Protein 1WOS (pdb70)

Foldseek 3Di:
DAEALCNVVQVVLVFDWDADLNYTWGLWNPDLVLQLVLQFAAKAKEWQLLKWKKKKFFQQSQVLVCAFWQFRSVPDDAQFKDWTFGAAQQQATAFIWIKHPNDSGMIMIITDNNCPVVVQVVSVVRCVPPGIDMDIPSVFKTKMKIHHQNSQVLQVVFWPDHPVPADARGWDFTAGVRFTWIWHQDAQFLATIIMTMHTSVCPNSRVVVSCVSCVVRVHYHGTPSNSQLRNQLLPHDDEPQQGGRVDHCVQEVNVVRGDLVDHYRNNVSVVVCVVDRFKHKFKKWWPDDDWFGFAFFKAAPPHTFWTWRDWDAHPPVRTTMTITIGTPPDDAQGWMWTQDPVRDTIIIGTHDPDNDRGNYD

Radius of gyration: 20.34 Å; Cα contacts (8 Å, |Δi|>4): 907; chains: 1; bounding box: 53×38×57 Å

Sequence (361 aa):
MKRTPLFEKHVELGAKMVDFAGWEMPLYYTSIFEEVMAVRKSVGMFDVSHMGEFLVKGPEAVSFIDFLITNDFSSLPDGKAIYSVMCNENGGIIDDLVVYKVSPDEALMVVNAANIEKDFNWIKSHSKNFDVEVSNISDTTALIAFQGPKAQETLQELVEDGLEEIAYYSFRKSIVAGVETLVSRTGYTGEDGFELMLEAKNAPKVWDALMNLLRKIDGRPAGLGARDVCRLEATYLLYGQDMDENTNPFEVGLSWVVKLNKDFVGKEALLKAKEKVERKLVALELSGKRIARKGYEVLKNGERVGEITSGNFSPTLGKSIALALVSKSVKIGDQLGVVFPGGKLVEALVVKKPFYRGSVR

InterPro domains:
  IPR006222 GCVT, N-terminal domain [PF01571] (6-262)
  IPR006223 Glycine cleavage system T protein [TIGR00528] (2-357)
  IPR013977 Aminomethyltransferase, C-terminal domain [PF08669] (279-356)
  IPR022903 Glycine cleavage system T protein, bacteria [MF_00259] (1-358)
  IPR027266 Aminomethyltransferase superfamily [G3DSA:3.30.1360.120] (3-234)
  IPR028896 Aminomethyltransferase-like [PTHR43757] (1-357)
  IPR029043 Glycine cleavage T-protein/YgfZ, C-terminal [SSF101790] (279-358)

CATH classification: 3.30.1360.120 (+3 more: 3.30.70.1400, 4.10.1250.10, 2.40.30.110)

B-factor: mean 19.11, std 10.83, range [2.25, 88.97]

Nearest PDB structures (foldseek):
  1wos-assembly1_A  TM=1.003E+00  e=6.995E-83  Thermotoga maritima
  3a8i-assembly1_A  TM=9.269E-01  e=3.036E-40  Escherichia coli K-12
  3gir-assembly1_A  TM=9.349E-01  e=2.511E-39  Bartonella henselae
  3a8k-assembly1_A  TM=9.233E-01  e=4.258E-39  Escherichia coli K-12
  3ttg-assembly1_A  TM=8.620E-01  e=1.310E-26  Leptospirillum rubarum

Secondary structure (DSSP, 8-state):
-B--TTHHHHHHTTPEEEEETTEEEEEESS-HHHHHHHHHHS-EEEE-TTSEEEEEESTTHHHHHHHHBSS--TTPPTTEEEEEEEE-TTS-EEEEEEEEEEETTEEEEEE-GGGHHHHHHHHHTT-TTSS-EEEE-GGGEEEEEEESTTHHHHHGGGBSS-STTS-TTBEEEEEETTEEEEEES--SSSSSEEEEEEEGGGHHHHHHHHHHHHHHHT-EE--HHHHHHHHHHTT---BTTTB-TTS-GGGGT-GGG--TTS--TTHHHHHHHHHT--EEEEEEEESSSPPP-TT-EEEETTEEEEEEEEEEEETTTTEEEEEEEEETT--TT-EEEEEETTTEEEEEEEEPSPS---S--

Organism: Thermotoga maritima (strain ATCC 43589 / DSM 3109 / JCM 10099 / NBRC 100826 / MSB8) (NCBI:txid243274)

Solvent-accessible surface area: 15275 Å² total; per-residue (Å²): 131,118,149,6,52,0,33,89,37,1,76,129,59,51,13,126,53,58,82,68,38,29,34,27,0,2,54,47,20,75,46,53,99,66,0,0,79,8,0,30,157,7,0,0,0,4,5,1,5,2,18,0,0,0,29,0,102,15,91,71,0,29,62,0,0,19,64,0,0,0,8,34,0,71,76,27,84,94,21,48,4,20,43,0,0,1,0,30,117,130,0,6,0,3,0,13,6,27,0,3,11,28,33,78,68,39,1,7,0,16,2,29,9,77,11,20,126,70,0,29,91,55,0,105,79,42,23,181,115,40,85,19,141,15,46,55,47,21,140,87,14,0,2,0,3,0,1,0,52,72,0,27,116,9,0,57,134,44,13,121,38,29,0,102,137,10,51,85,37,17,16,109,129,10,62,0,23,58,9,145,6,9,0,0,1,6,28,42,3,2,4,14,4,0,30,0,22,8,92,19,158,27,0,39,109,0,1,60,24,0,18,98,20,1,178,182,40,98,5,69,16,3,0,26,7,0,42,35,2,0,3,0,0,6,19,65,16,38,28,26,68,2,3,45,73,129,9,24,0,16,20,1,39,8,48,159,0,15,79,47,137,27,110,5,6,2,38,110,22,0,70,130,22,97,140,144,41,85,79,70,6,8,0,0,27,9,60,54,157,113,70,1,149,96,40,34,68,0,32,45,146,67,127,138,18,7,44,0,5,7,17,29,27,0,30,43,57,43,91,0,1,0,0,0,10,1,36,123,76,1,123,108,43,12,108,6,13,0,32,4,83,81,54,133,112,20,117,2,64,2,25,155,72,33,22,68,180,24,46,51,132

Structure (mmCIF, N/CA/C/O backbone):
data_1WOS
#
_entry.id   1WOS
#
_cell.length_a   52.365
_cell.length_b   53.852
_cell.length_c   149.157
_cell.angle_alpha   90.00
_cell.angle_beta   90.00
_cell.angle_gamma   90.00
#
_symmetry.space_group_name_H-M   'P 21 21 21'
#
loop_
_entity.id
_entity.type
_entity.pdbx_description
1 polymer Aminomethyltransferase
2 water water
#
loop_
_atom_site.group_PDB
_atom_site.id
_atom_site.type_symbol
_atom_site.label_atom_id
_atom_site.label_alt_id
_atom_site.label_comp_id
_atom_site.label_asym_id
_atom_site.label_entity_id
_atom_site.label_seq_id
_atom_site.pdbx_PDB_ins_code
_atom_site.Cartn_x
_atom_site.Cartn_y
_atom_site.Cartn_z
_atom_site.occupancy
_atom_site.B_iso_or_equiv
_atom_site.auth_seq_id
_atom_site.auth_comp_id
_atom_site.auth_asym_id
_atom_site.auth_atom_id
_atom_site.pdbx_PDB_model_num
ATOM 1 N N . MET A 1 1 ? 20.525 10.734 14.364 1.00 16.16 1 MET A N 1
ATOM 2 C CA . MET A 1 1 ? 19.372 11.674 14.266 1.00 15.70 1 MET A CA 1
ATOM 3 C C . MET A 1 1 ? 19.436 12.478 12.975 1.00 15.22 1 MET A C 1
ATOM 4 O O . MET A 1 1 ? 20.494 12.591 12.350 1.00 15.48 1 MET A O 1
ATOM 9 N N . LYS A 1 2 ? 18.294 13.028 12.574 1.00 15.83 2 LYS A N 1
ATOM 10 C CA . LYS A 1 2 ? 18.229 13.850 11.375 1.00 13.72 2 LYS A CA 1
ATOM 11 C C . LYS A 1 2 ? 18.884 15.180 11.720 1.00 15.28 2 LYS A C 1
ATOM 12 O O . LYS A 1 2 ? 18.859 15.615 12.873 1.00 14.90 2 LYS A O 1
ATOM 18 N N . ARG A 1 3 ? 19.472 15.820 10.718 1.00 11.43 3 ARG A N 1
ATOM 19 C CA . ARG A 1 3 ? 20.131 17.092 10.919 1.00 11.26 3 ARG A CA 1
ATOM 20 C C . ARG A 1 3 ? 19.621 18.136 9.947 1.00 11.58 3 ARG A C 1
ATOM 21 O O . ARG A 1 3 ? 19.473 17.884 8.755 1.00 10.63 3 ARG A O 1
ATOM 29 N N . THR A 1 4 ? 19.346 19.312 10.489 1.00 8.85 4 THR A N 1
ATOM 30 C CA . THR A 1 4 ? 18.878 20.451 9.724 1.00 10.89 4 THR A CA 1
ATOM 31 C C . THR A 1 4 ? 20.068 21.021 8.929 1.00 12.45 4 THR A C 1
ATOM 32 O O . THR A 1 4 ? 21.219 20.766 9.268 1.00 15.08 4 THR A O 1
ATOM 36 N N . PRO A 1 5 ? 19.803 21.777 7.848 1.00 12.90 5 PRO A N 1
ATOM 37 C CA . PRO A 1 5 ? 20.929 22.339 7.091 1.00 15.38 5 PRO A CA 1
ATOM 38 C C . PRO A 1 5 ? 21.742 23.348 7.913 1.00 16.56 5 PRO A C 1
ATOM 39 O O . PRO A 1 5 ? 22.782 23.830 7.463 1.00 16.34 5 PRO A O 1
ATOM 43 N N . LEU A 1 6 ? 21.261 23.658 9.117 1.00 14.13 6 LEU A N 1
ATOM 44 C CA . LEU A 1 6 ? 21.939 24.600 10.012 1.00 12.20 6 LEU A CA 1
ATOM 45 C C . LEU A 1 6 ? 22.613 23.908 11.198 1.00 14.92 6 LEU A C 1
ATOM 46 O O . LEU A 1 6 ? 23.143 24.571 12.090 1.00 15.46 6 LEU A O 1
ATOM 51 N N . PHE A 1 7 ? 22.588 22.578 11.208 1.00 12.69 7 PHE A N 1
ATOM 52 C CA . PHE A 1 7 ? 23.207 21.810 12.285 1.00 14.46 7 PHE A CA 1
ATOM 53 C C . PHE A 1 7 ? 24.621 22.301 12.613 1.00 15.95 7 PHE A C 1
ATOM 54 O O . PHE A 1 7 ? 24.935 22.598 13.766 1.00 13.82 7 PHE A O 1
ATOM 62 N N . GLU A 1 8 ? 25.472 22.384 11.596 1.00 16.10 8 GLU A N 1
ATOM 63 C CA . GLU A 1 8 ? 26.851 22.829 11.789 1.00 18.78 8 GLU A CA 1
ATOM 64 C C . GLU A 1 8 ? 26.918 24.192 12.482 1.00 20.64 8 GLU A C 1
ATOM 65 O O . GLU A 1 8 ? 27.781 24.430 13.332 1.00 18.25 8 GLU A O 1
ATOM 71 N N . LYS A 1 9 ? 26.003 25.081 12.114 1.00 20.65 9 LYS A N 1
ATOM 72 C CA . LYS A 1 9 ? 25.937 26.415 12.701 1.00 21.45 9 LYS A CA 1
ATOM 73 C C . LYS A 1 9 ? 25.653 26.332 14.198 1.00 19.42 9 LYS A C 1
ATOM 74 O O . LYS A 1 9 ? 26.293 27.014 15.004 1.00 17.75 9 LYS A O 1
ATOM 80 N N . HIS A 1 10 ? 24.692 25.489 14.565 1.00 16.20 10 HIS A N 1
ATOM 81 C CA . HIS A 1 10 ? 24.324 25.324 15.964 1.00 15.24 10 HIS A CA 1
ATOM 82 C C . HIS A 1 10 ? 25.484 24.788 16.792 1.00 17.57 10 HIS A C 1
ATOM 83 O O . HIS A 1 10 ? 25.766 25.298 17.873 1.00 16.71 10 HIS A O 1
ATOM 90 N N . VAL A 1 11 ? 26.155 23.760 16.286 1.00 19.61 11 VAL A N 1
ATOM 91 C CA . VAL A 1 11 ? 27.276 23.177 17.011 1.00 21.26 11 VAL A CA 1
ATOM 92 C C . VAL A 1 11 ? 28.381 24.216 17.181 1.00 24.75 11 VAL A C 1
ATOM 93 O O . VAL A 1 11 ? 28.956 24.355 18.261 1.00 22.70 11 VAL A O 1
ATOM 97 N N . GLU A 1 12 ? 28.649 24.961 16.115 1.00 26.05 12 GLU A N 1
ATOM 98 C CA . GLU A 1 12 ? 29.683 25.988 16.126 1.00 33.51 12 GLU A CA 1
ATOM 99 C C . GLU A 1 12 ? 29.394 27.048 17.188 1.00 31.52 12 GLU A C 1
ATOM 100 O O . GLU A 1 12 ? 30.309 27.536 17.851 1.00 31.17 12 GLU A O 1
ATOM 106 N N . LEU A 1 13 ? 28.119 27.399 17.343 1.00 28.51 13 LEU A N 1
ATOM 107 C CA . LEU A 1 13 ? 27.706 28.391 18.331 1.00 26.74 13 LEU A CA 1
ATOM 108 C C . LEU A 1 13 ? 27.761 27.808 19.740 1.00 25.35 13 LEU A C 1
ATOM 109 O O . LEU A 1 13 ? 27.493 28.505 20.721 1.00 27.87 13 LEU A O 1
ATOM 114 N N . GLY A 1 14 ? 28.102 26.525 19.828 1.00 21.57 14 GLY A N 1
ATOM 115 C CA . GLY A 1 14 ? 28.211 25.859 21.113 1.00 21.77 14 GLY A CA 1
ATOM 116 C C . GLY A 1 14 ? 26.908 25.514 21.810 1.00 22.78 14 GLY A C 1
ATOM 117 O O . GLY A 1 14 ? 26.861 25.421 23.037 1.00 20.64 14 GLY A O 1
ATOM 118 N N . ALA A 1 15 ? 25.848 25.307 21.039 1.00 22.53 15 ALA A N 1
ATOM 119 C CA . ALA A 1 15 ? 24.558 24.970 21.632 1.00 21.42 15 ALA A CA 1
ATOM 120 C C . ALA A 1 15 ? 24.549 23.552 22.188 1.00 21.64 15 ALA A C 1
ATOM 121 O O . ALA A 1 15 ? 25.288 22.683 21.720 1.00 20.82 15 ALA A O 1
ATOM 123 N N . LYS A 1 16 ? 23.719 23.327 23.201 1.00 20.61 16 LYS A N 1
ATOM 124 C CA . LYS A 1 16 ? 23.579 22.001 23.788 1.00 24.49 16 LYS A CA 1
ATOM 125 C C . LYS A 1 16 ? 22.509 21.343 22.933 1.00 24.65 16 LYS A C 1
ATOM 126 O O . LYS A 1 16 ? 21.387 21.839 22.848 1.00 19.64 16 LYS A O 1
ATOM 132 N N . MET A 1 17 ? 22.862 20.238 22.289 1.00 24.71 17 MET A N 1
ATOM 133 C CA . MET A 1 17 ? 21.927 19.543 21.413 1.00 25.63 17 MET A CA 1
ATOM 134 C C . MET A 1 17 ? 21.032 18.549 22.144 1.00 28.14 17 MET A C 1
ATOM 135 O O . MET A 1 17 ? 21.433 17.940 23.137 1.00 25.42 17 MET A O 1
ATOM 140 N N . VAL A 1 18 ? 19.811 18.397 21.638 1.00 26.62 18 VAL A N 1
ATOM 141 C CA . VAL A 1 18 ? 18.830 17.481 22.203 1.00 25.82 18 VAL A CA 1
ATOM 142 C C . VAL A 1 18 ? 18.080 16.814 21.053 1.00 26.52 18 VAL A C 1
ATOM 143 O O . VAL A 1 18 ? 18.069 17.327 19.932 1.00 20.91 18 VAL A O 1
ATOM 147 N N . ASP A 1 19 ? 17.469 15.666 21.327 1.00 21.95 19 ASP A N 1
ATOM 148 C CA . ASP A 1 19 ? 16.710 14.952 20.308 1.00 22.53 19 ASP A CA 1
ATOM 149 C C . ASP A 1 19 ? 15.251 15.385 20.360 1.00 21.91 19 ASP A C 1
ATOM 150 O O . ASP A 1 19 ? 14.602 15.296 21.406 1.00 19.81 19 ASP A O 1
ATOM 155 N N . PHE A 1 20 ? 14.742 15.868 19.233 1.00 17.48 20 PHE A N 1
ATOM 156 C CA . PHE A 1 20 ? 13.351 16.287 19.148 1.00 15.72 20 PHE A CA 1
ATOM 157 C C . PHE A 1 20 ? 12.731 15.714 17.880 1.00 16.12 20 PHE A C 1
ATOM 158 O O . PHE A 1 20 ? 13.115 16.090 16.773 1.00 12.94 20 PHE A O 1
ATOM 166 N N . ALA A 1 21 ? 11.773 14.805 18.045 1.00 14.98 21 ALA A N 1
ATOM 167 C CA . ALA A 1 21 ? 11.109 14.188 16.902 1.00 14.93 21 ALA A CA 1
ATOM 168 C C . ALA A 1 21 ? 12.118 13.535 15.958 1.00 14.36 21 ALA A C 1
ATOM 169 O O . ALA 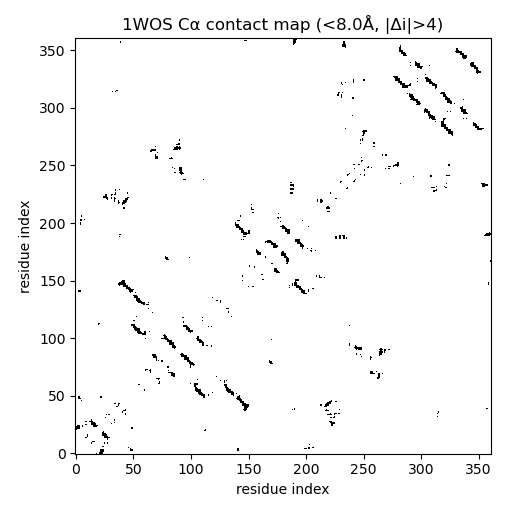A 1 21 ? 11.921 13.529 14.745 1.00 14.83 21 ALA A O 1
ATOM 171 N N . GLY A 1 22 ? 13.198 12.995 16.518 1.00 14.00 22 GLY A N 1
ATOM 172 C CA . GLY A 1 22 ? 14.209 12.343 15.701 1.00 12.54 22 GLY A CA 1
ATOM 173 C C . GLY A 1 22 ? 15.237 13.271 15.076 1.00 15.30 22 GLY A C 1
ATOM 174 O O . GLY A 1 22 ? 16.114 12.824 14.324 1.00 12.84 22 GLY A O 1
ATOM 175 N N . TRP A 1 23 ? 15.129 14.560 15.385 1.00 10.06 23 TRP A N 1
ATOM 176 C CA . TRP A 1 23 ? 16.045 15.567 14.868 1.00 8.01 23 TRP A CA 1
ATOM 177 C C . TRP A 1 23 ? 17.010 16.021 15.962 1.00 13.88 23 TRP A C 1
ATOM 178 O O . TRP A 1 23 ? 16.618 16.188 17.119 1.00 13.31 23 TRP A O 1
ATOM 189 N N . GLU A 1 24 ? 18.266 16.221 15.579 1.00 13.34 24 GLU A N 1
ATOM 190 C CA . GLU A 1 24 ? 19.304 16.690 16.492 1.00 16.79 24 GLU A CA 1
ATOM 191 C C . GLU A 1 24 ? 19.159 18.215 16.492 1.00 13.62 24 GLU A C 1
ATOM 192 O O . GLU A 1 24 ? 19.557 18.884 15.538 1.00 16.38 24 GLU A O 1
ATOM 198 N N . MET A 1 25 ? 18.580 18.754 17.565 1.00 13.89 25 MET A N 1
ATOM 199 C CA . MET A 1 25 ? 18.310 20.187 17.675 1.00 15.20 25 MET A CA 1
ATOM 200 C C . MET A 1 25 ? 18.929 20.889 18.889 1.00 15.16 25 MET A C 1
ATOM 201 O O . MET A 1 25 ? 19.250 20.258 19.903 1.00 13.06 25 MET A O 1
ATOM 206 N N . PRO A 1 26 ? 19.080 22.220 18.801 1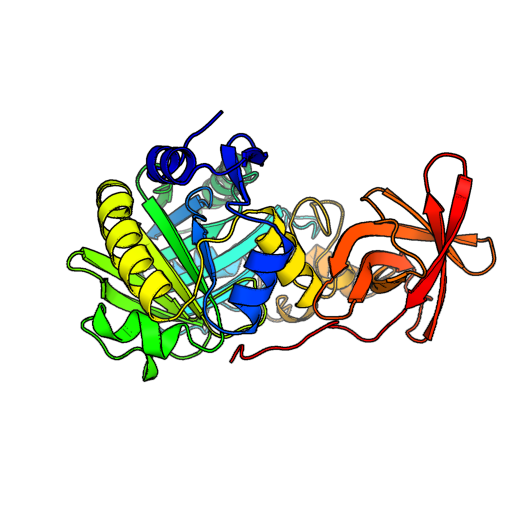.00 12.52 26 PRO A N 1
ATOM 207 C CA . PRO A 1 26 ? 19.650 23.045 19.872 1.00 14.53 26 PRO A CA 1
ATOM 208 C C . PRO A 1 26 ? 18.638 23.274 20.991 1.00 15.51 26 PRO A C 1
ATOM 209 O O . PRO A 1 26 ? 17.576 23.858 20.758 1.00 14.97 26 PRO A O 1
ATOM 213 N N . LEU A 1 27 ? 18.952 22.807 22.194 1.00 14.85 27 LEU A N 1
ATOM 214 C CA . LEU A 1 27 ? 18.064 23.019 23.329 1.00 15.01 27 LEU A CA 1
ATOM 215 C C . LEU A 1 27 ? 18.190 24.494 23.708 1.00 14.86 27 LEU A C 1
ATOM 216 O O . LEU A 1 27 ? 17.206 25.156 24.024 1.00 12.52 27 LEU A O 1
ATOM 221 N N . TYR A 1 28 ? 19.425 24.987 23.676 1.00 16.13 28 TYR A N 1
ATOM 222 C CA . TYR A 1 28 ? 19.736 26.383 23.964 1.00 13.77 28 TYR A CA 1
ATOM 223 C C . TYR A 1 28 ? 21.179 26.656 23.551 1.00 14.07 28 TYR A C 1
ATOM 224 O O . TYR A 1 28 ? 21.950 25.726 23.300 1.00 14.34 28 TYR A O 1
ATOM 233 N N . TYR A 1 29 ? 21.537 27.930 23.460 1.00 13.14 29 TYR A N 1
ATOM 234 C CA . TYR A 1 29 ? 22.891 28.305 23.079 1.00 16.26 29 TYR A CA 1
ATOM 235 C C . TYR A 1 29 ? 23.600 28.859 24.300 1.00 19.19 29 TYR A C 1
ATOM 236 O O . TYR A 1 29 ? 24.729 28.474 24.605 1.00 19.73 29 TYR A O 1
ATOM 245 N N . THR A 1 30 ? 22.920 29.771 24.986 1.00 18.70 30 THR A N 1
ATOM 246 C CA . THR A 1 30 ? 23.445 30.389 26.195 1.00 22.20 30 THR A CA 1
ATOM 247 C C . THR A 1 30 ? 22.645 29.814 27.359 1.00 20.51 30 THR A C 1
ATOM 248 O O . THR A 1 30 ? 23.170 29.046 28.162 1.00 21.37 30 THR A O 1
ATOM 252 N N . SER A 1 31 ? 21.368 30.168 27.431 1.00 19.91 31 SER A N 1
ATOM 253 C CA . SER A 1 31 ? 20.484 29.656 28.473 1.00 17.25 31 SER A CA 1
ATOM 254 C C . SER A 1 31 ? 19.045 29.842 28.020 1.00 16.47 31 SER A C 1
ATOM 255 O O . SER A 1 31 ? 18.738 30.764 27.264 1.00 16.11 31 SER A O 1
ATOM 258 N N . ILE A 1 32 ? 18.161 28.967 28.483 1.00 18.18 32 ILE A N 1
ATOM 259 C CA . ILE A 1 32 ? 16.759 29.061 28.115 1.00 15.83 32 ILE A CA 1
ATOM 260 C C . ILE A 1 32 ? 16.190 30.425 28.510 1.00 17.31 32 ILE A C 1
ATOM 261 O O . ILE A 1 32 ? 15.524 31.077 27.710 1.00 14.24 32 ILE A O 1
ATOM 266 N N . PHE A 1 33 ? 16.471 30.871 29.732 1.00 16.96 33 PHE A N 1
ATOM 267 C CA . PHE A 1 33 ? 15.953 32.157 30.189 1.00 17.40 33 PHE A CA 1
ATOM 268 C C . PHE A 1 33 ? 16.437 33.348 29.373 1.00 15.09 33 PHE A C 1
ATOM 269 O O . PHE A 1 33 ? 15.655 34.235 29.055 1.00 17.21 33 PHE A O 1
ATOM 277 N N . GLU A 1 34 ? 17.726 33.379 29.053 1.00 18.03 34 GLU A N 1
ATOM 278 C CA . GLU A 1 34 ? 18.277 34.486 28.280 1.00 19.68 34 GLU A CA 1
ATOM 279 C C . GLU A 1 34 ? 17.646 34.531 26.892 1.00 16.66 34 GLU A C 1
ATOM 280 O O . GLU A 1 34 ? 17.417 35.600 26.331 1.00 11.95 34 GLU A O 1
ATOM 286 N N . GLU A 1 35 ? 17.351 33.360 26.344 1.00 13.65 35 GLU A N 1
ATOM 287 C CA . GLU A 1 35 ? 16.755 33.298 25.022 1.00 12.85 35 GLU A CA 1
ATOM 288 C C . GLU A 1 35 ? 15.285 33.692 25.049 1.00 11.92 35 GLU A C 1
ATOM 289 O O . GLU A 1 35 ? 14.795 34.318 24.113 1.00 11.58 35 GLU A O 1
ATOM 295 N N . VAL A 1 36 ? 14.586 33.350 26.128 1.00 11.61 36 VAL A N 1
ATOM 296 C CA . VAL A 1 36 ? 13.177 33.728 26.260 1.00 12.44 36 VAL A CA 1
ATOM 297 C C . VAL A 1 36 ? 13.129 35.251 26.393 1.00 15.16 36 VAL A C 1
ATOM 298 O O . VAL A 1 36 ? 12.262 35.909 25.816 1.00 10.62 36 VAL A O 1
ATOM 302 N N . MET A 1 37 ? 14.077 35.802 27.150 1.00 18.14 37 MET A N 1
ATOM 303 C CA . MET A 1 37 ? 14.166 37.248 27.356 1.00 19.82 37 MET A CA 1
ATOM 304 C C . MET A 1 37 ? 14.354 37.951 26.014 1.00 18.75 37 MET A C 1
ATOM 305 O O . MET A 1 37 ? 13.738 38.986 25.749 1.00 14.42 37 MET A O 1
ATOM 310 N N . ALA A 1 38 ? 15.224 37.387 25.182 1.00 16.64 38 ALA A N 1
ATOM 311 C CA . ALA A 1 38 ? 15.504 37.947 23.863 1.00 18.43 38 ALA A CA 1
ATOM 312 C C . ALA A 1 38 ? 14.224 38.028 23.035 1.00 17.00 38 ALA A C 1
ATOM 313 O O . ALA A 1 38 ? 13.943 39.049 22.398 1.00 15.93 38 ALA A O 1
ATOM 315 N N . VAL A 1 39 ? 13.446 36.949 23.048 1.00 17.34 39 VAL A N 1
ATOM 316 C CA . VAL A 1 39 ? 12.185 36.905 22.309 1.00 15.41 39 VAL A CA 1
ATOM 317 C C . VAL A 1 39 ? 11.203 37.954 22.833 1.00 14.71 39 VAL A C 1
ATOM 318 O O . VAL A 1 39 ? 10.502 38.612 22.059 1.00 12.92 39 VAL A O 1
ATOM 322 N N . ARG A 1 40 ? 11.169 38.111 24.152 1.00 14.69 40 ARG A N 1
ATOM 323 C CA . ARG A 1 40 ? 10.259 39.046 24.798 1.00 11.39 40 ARG A CA 1
ATOM 324 C C . ARG A 1 40 ? 10.680 40.514 24.731 1.00 15.38 40 ARG A C 1
ATOM 325 O O . ARG A 1 40 ? 9.832 41.399 24.834 1.00 12.27 40 ARG A O 1
ATOM 333 N N . LYS A 1 41 ? 11.973 40.773 24.551 1.00 14.23 41 LYS A N 1
ATOM 334 C CA . LYS A 1 41 ? 12.466 42.151 24.519 1.00 18.89 41 LYS A CA 1
ATOM 335 C C . LYS A 1 41 ? 13.011 42.660 23.186 1.00 20.15 41 LYS A C 1
ATOM 336 O O . LYS A 1 41 ? 12.825 43.828 22.846 1.00 18.11 41 LYS A O 1
ATOM 342 N N . SER A 1 42 ? 13.694 41.799 22.439 1.00 17.14 42 SER A N 1
ATOM 343 C CA . SER A 1 42 ? 14.263 42.215 21.162 1.00 16.10 42 SER A CA 1
ATOM 344 C C . SER A 1 42 ? 13.938 41.231 20.047 1.00 14.61 42 SER A C 1
ATOM 345 O O . SER A 1 42 ? 12.909 41.364 19.376 1.00 14.38 42 SER A O 1
ATOM 348 N N . VAL A 1 43 ? 14.818 40.254 19.845 1.00 14.82 43 VAL A N 1
ATOM 349 C CA . VAL A 1 43 ? 14.611 39.245 18.813 1.00 16.00 43 VAL A CA 1
ATOM 350 C C . VAL A 1 43 ? 15.236 37.908 19.175 1.00 14.57 43 VAL A C 1
ATOM 351 O O . VAL A 1 43 ? 16.353 37.846 19.689 1.00 15.37 43 VAL A O 1
ATOM 355 N N . GLY A 1 44 ? 14.495 36.838 18.896 1.00 14.08 44 GLY A N 1
ATOM 356 C CA . GLY A 1 44 ? 14.982 35.494 19.142 1.00 12.81 44 GLY A CA 1
ATOM 357 C C . GLY A 1 44 ? 14.849 34.772 17.810 1.00 12.71 44 GLY A C 1
ATOM 358 O O . GLY A 1 44 ? 13.767 34.758 17.225 1.00 12.54 44 GLY A O 1
ATOM 359 N N . MET A 1 45 ? 15.937 34.195 17.311 1.00 10.17 45 MET A N 1
ATOM 360 C CA . MET A 1 45 ? 15.882 33.497 16.028 1.00 11.28 45 MET A CA 1
ATOM 361 C C . MET A 1 45 ? 15.919 31.987 16.219 1.00 13.05 45 MET A C 1
ATOM 362 O O . MET A 1 45 ? 16.823 31.458 16.875 1.00 12.37 45 MET A O 1
ATOM 367 N N . PHE A 1 46 ? 14.932 31.297 15.646 1.00 10.42 46 PHE A N 1
ATOM 368 C CA . PHE A 1 46 ? 14.846 29.843 15.771 1.00 10.87 46 PHE A CA 1
ATOM 369 C C . PHE A 1 46 ? 14.983 29.103 14.450 1.00 9.83 46 PHE A C 1
ATOM 370 O O . PHE A 1 46 ? 14.418 29.507 13.435 1.00 11.76 46 PHE A O 1
ATOM 378 N N . ASP A 1 47 ? 15.706 27.995 14.484 1.00 7.63 47 ASP A N 1
ATOM 379 C CA . ASP A 1 47 ? 15.835 27.146 13.314 1.00 8.92 47 ASP A CA 1
ATOM 380 C C . ASP A 1 47 ? 14.672 26.157 13.426 1.00 8.02 47 ASP A C 1
ATOM 381 O O . ASP A 1 47 ? 14.657 25.317 14.324 1.00 10.37 47 ASP A O 1
ATOM 386 N N . VAL A 1 48 ? 13.685 26.270 12.544 1.00 9.66 48 VAL A N 1
ATOM 387 C CA . VAL A 1 48 ? 12.556 25.343 12.578 1.00 10.04 48 VAL A CA 1
ATOM 388 C C . VAL A 1 48 ? 12.478 24.556 11.270 1.00 10.22 48 VAL A C 1
ATOM 389 O O . VAL A 1 48 ? 11.395 24.252 10.765 1.00 8.48 48 VAL A O 1
ATOM 393 N N . SER A 1 49 ? 13.651 24.211 10.741 1.00 9.05 49 SER A N 1
ATOM 394 C CA . SER A 1 49 ? 13.756 23.473 9.486 1.00 7.91 49 SER A CA 1
ATOM 395 C C . SER A 1 49 ? 13.361 22.010 9.589 1.00 8.69 49 SER A C 1
ATOM 396 O O . SER A 1 49 ? 13.414 21.277 8.596 1.00 8.16 49 SER A O 1
ATOM 399 N N . HIS A 1 50 ? 12.986 21.575 10.787 1.00 9.44 50 HIS A N 1
ATOM 400 C CA . HIS A 1 50 ? 12.550 20.202 10.972 1.00 13.00 50 HIS A CA 1
ATOM 401 C C . HIS A 1 50 ? 11.077 20.118 10.551 1.00 12.12 50 HIS A C 1
ATOM 402 O O . HIS A 1 50 ? 10.552 19.033 10.296 1.00 10.28 50 HIS A O 1
ATOM 409 N N . MET A 1 51 ? 10.422 21.275 10.454 1.00 10.88 51 MET A N 1
ATOM 410 C CA . MET A 1 51 ? 9.022 21.325 10.032 1.00 9.81 51 MET A CA 1
ATOM 411 C C . MET A 1 51 ? 8.920 20.832 8.592 1.00 9.40 51 MET A C 1
ATOM 412 O O . MET A 1 51 ? 9.832 21.028 7.792 1.00 9.19 51 MET A O 1
ATOM 417 N N . GLY A 1 52 ? 7.805 20.192 8.262 1.00 10.99 52 GLY A N 1
ATOM 418 C CA . GLY A 1 52 ? 7.630 19.697 6.911 1.00 10.91 52 GLY A CA 1
ATOM 419 C C . GLY A 1 52 ? 6.808 20.633 6.048 1.00 11.57 52 GLY A C 1
ATOM 420 O O . GLY A 1 52 ? 6.019 21.427 6.562 1.00 9.86 52 GLY A O 1
ATOM 421 N N . GLU A 1 53 ? 7.002 20.548 4.734 1.00 8.52 53 GLU A N 1
ATOM 422 C CA . GLU A 1 53 ? 6.256 21.374 3.789 1.00 9.47 53 GLU A CA 1
ATOM 423 C C . GLU A 1 53 ? 5.764 20.525 2.627 1.00 10.79 53 GLU A C 1
ATOM 424 O O . GLU A 1 53 ? 6.544 19.822 1.987 1.00 9.33 53 GLU A O 1
ATOM 430 N N . PHE A 1 54 ? 4.466 20.600 2.362 1.00 8.50 54 PHE A N 1
ATOM 431 C CA . PHE A 1 54 ? 3.859 19.854 1.267 1.00 8.29 54 PHE A CA 1
ATOM 432 C C . PHE A 1 54 ? 3.314 20.841 0.250 1.00 9.64 54 PHE A C 1
ATOM 433 O O . PHE A 1 54 ? 2.824 21.914 0.607 1.00 11.34 54 PHE A O 1
ATOM 441 N N . LEU A 1 55 ? 3.387 20.465 -1.020 1.00 9.38 55 LEU A N 1
ATOM 442 C CA . LEU A 1 55 ? 2.883 21.314 -2.078 1.00 11.32 55 LEU A CA 1
ATOM 443 C C . LEU A 1 55 ? 1.696 20.608 -2.718 1.00 12.13 55 LEU A C 1
ATOM 444 O O . LEU A 1 55 ? 1.754 19.409 -3.007 1.00 11.27 55 LEU A O 1
ATOM 449 N N . VAL A 1 56 ? 0.610 21.351 -2.901 1.00 13.97 56 VAL A N 1
ATOM 450 C CA . VAL A 1 56 ? -0.592 20.822 -3.527 1.00 12.36 56 VAL A CA 1
ATOM 451 C C . VAL A 1 56 ? -0.766 21.687 -4.763 1.00 14.67 56 VAL A C 1
ATOM 452 O O . VAL A 1 56 ? -1.054 22.882 -4.662 1.00 9.94 56 VAL A O 1
ATOM 456 N N . LYS A 1 57 ? -0.544 21.092 -5.931 1.00 15.14 57 LYS A N 1
ATOM 457 C CA . LYS A 1 57 ? -0.660 21.835 -7.175 1.00 14.63 57 LYS A CA 1
ATOM 458 C C . LYS A 1 57 ? -1.720 21.236 -8.080 1.00 12.50 57 LYS A C 1
ATOM 459 O O . LYS A 1 57 ? -1.814 20.017 -8.232 1.00 8.94 57 LYS A O 1
ATOM 465 N N . GLY A 1 58 ? -2.526 22.105 -8.675 1.00 15.18 58 GLY A N 1
ATOM 466 C CA . GLY A 1 58 ? -3.576 21.630 -9.551 1.00 14.33 58 GLY A CA 1
ATOM 467 C C . GLY A 1 58 ? -4.807 22.509 -9.488 1.00 13.30 58 GLY A C 1
ATOM 468 O O . GLY A 1 58 ? -4.976 23.300 -8.557 1.00 12.25 58 GLY A O 1
ATOM 469 N N . PRO A 1 59 ? -5.697 22.380 -10.477 1.00 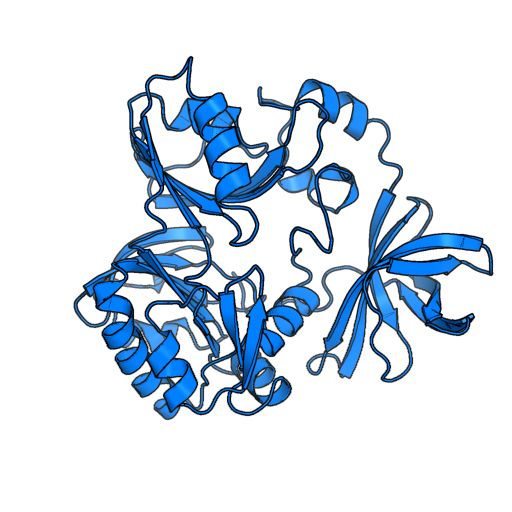11.38 59 PRO A N 1
ATOM 470 C CA . PRO A 1 59 ? -6.936 23.154 -10.575 1.00 13.68 59 PRO A CA 1
ATOM 471 C C . PRO A 1 59 ? -7.824 23.091 -9.338 1.00 14.41 59 PRO A C 1
ATOM 472 O O . PRO A 1 59 ? -8.544 24.043 -9.042 1.00 11.75 59 PRO A O 1
ATOM 476 N N . GLU A 1 60 ? -7.775 21.973 -8.616 1.00 13.56 60 GLU A N 1
ATOM 477 C CA . GLU A 1 60 ? -8.615 21.820 -7.433 1.00 12.56 60 GLU A CA 1
ATOM 478 C C . GLU A 1 60 ? -7.867 21.872 -6.110 1.00 11.57 60 GLU A C 1
ATOM 479 O O . GLU A 1 60 ? -8.301 21.284 -5.124 1.00 12.46 60 GLU A O 1
ATOM 485 N N . ALA A 1 61 ? -6.748 22.587 -6.089 1.00 9.50 61 ALA A N 1
ATOM 486 C CA . ALA A 1 61 ? -5.957 22.717 -4.871 1.00 11.61 61 ALA A CA 1
ATOM 487 C C . ALA A 1 61 ? -6.797 23.275 -3.723 1.00 13.34 61 ALA A C 1
ATOM 488 O O . ALA A 1 61 ? -6.736 22.777 -2.598 1.00 12.94 61 ALA A O 1
ATOM 490 N N . VAL A 1 62 ? -7.579 24.310 -4.011 1.00 13.35 62 VAL A N 1
ATOM 491 C CA . VAL A 1 62 ? -8.413 24.939 -2.989 1.00 13.60 62 VAL A CA 1
ATOM 492 C C . VAL A 1 62 ? -9.457 23.979 -2.417 1.00 15.83 62 VAL A C 1
ATOM 493 O O . VAL A 1 62 ? -9.590 23.860 -1.197 1.00 14.63 62 VAL A O 1
ATOM 497 N N . SER A 1 63 ? -10.191 23.293 -3.289 1.00 15.04 63 SER A N 1
ATOM 498 C CA . SER A 1 63 ? -11.208 22.348 -2.834 1.00 16.46 63 SER A CA 1
ATOM 499 C C . SER A 1 63 ? -10.596 21.195 -2.048 1.00 15.75 63 SER A C 1
ATOM 500 O O . SER A 1 63 ? -11.167 20.731 -1.060 1.00 14.73 63 SER A O 1
ATOM 503 N N . PHE A 1 64 ? -9.439 20.724 -2.494 1.00 11.33 64 PHE A N 1
ATOM 504 C CA . PHE A 1 64 ? -8.771 19.621 -1.810 1.00 11.94 64 PHE A CA 1
ATOM 505 C C . PHE A 1 64 ? -8.416 20.030 -0.383 1.00 12.00 64 PHE A C 1
ATOM 506 O O . PHE A 1 64 ? -8.740 19.323 0.578 1.00 11.66 64 PHE A O 1
ATOM 514 N N . ILE A 1 65 ? -7.747 21.169 -0.246 1.00 9.61 65 ILE A N 1
ATOM 515 C CA . ILE A 1 65 ? -7.369 21.656 1.082 1.00 11.23 65 ILE A CA 1
ATOM 516 C C . ILE A 1 65 ? -8.611 21.845 1.949 1.00 13.64 65 ILE A C 1
ATOM 517 O O . ILE A 1 65 ? -8.653 21.405 3.104 1.00 8.10 65 ILE A O 1
ATOM 522 N N . ASP A 1 66 ? -9.632 22.486 1.387 1.00 12.55 66 ASP A N 1
ATOM 523 C CA . ASP A 1 66 ? -10.861 22.731 2.134 1.00 15.99 66 ASP A CA 1
ATOM 524 C C . ASP A 1 66 ? -11.509 21.426 2.593 1.00 16.72 66 ASP A C 1
ATOM 525 O O . ASP A 1 66 ? -12.224 21.392 3.594 1.00 15.99 66 ASP A O 1
ATOM 530 N N . PHE A 1 67 ? -11.249 20.350 1.860 1.00 14.61 67 PHE A N 1
ATOM 531 C CA . PHE A 1 67 ? -11.796 19.041 2.195 1.00 16.80 67 PHE A CA 1
ATOM 532 C C . PHE A 1 67 ? -11.020 18.387 3.341 1.00 17.45 67 PHE A C 1
ATOM 533 O O . PHE A 1 67 ? -11.597 17.692 4.185 1.00 14.21 67 PHE A O 1
ATOM 541 N N . LEU A 1 68 ? -9.710 18.620 3.364 1.00 14.02 68 LEU A N 1
ATOM 542 C CA . LEU A 1 68 ? -8.830 18.048 4.380 1.00 12.76 68 LEU A CA 1
ATOM 543 C C . LEU A 1 68 ? -8.830 18.761 5.724 1.00 12.37 68 LEU A C 1
ATOM 544 O O . LEU A 1 68 ? -8.779 18.113 6.776 1.00 10.49 68 LEU A O 1
ATOM 549 N N . ILE A 1 69 ? -8.868 20.089 5.700 1.00 7.71 69 ILE A N 1
ATOM 550 C CA . ILE A 1 69 ? -8.820 20.845 6.950 1.00 11.70 69 ILE A CA 1
ATOM 551 C C . ILE A 1 69 ? -10.169 21.331 7.464 1.00 10.51 69 ILE A C 1
ATOM 552 O O . ILE A 1 69 ? -11.128 21.470 6.704 1.00 11.89 69 ILE A O 1
ATOM 557 N N . THR A 1 70 ? -10.234 21.587 8.767 1.00 11.44 70 THR A N 1
ATOM 558 C CA . THR A 1 70 ? -11.472 22.033 9.395 1.00 9.03 70 THR A CA 1
ATOM 559 C C . THR A 1 70 ? -11.785 23.515 9.192 1.00 10.68 70 THR A C 1
ATOM 560 O O . THR A 1 70 ? -12.951 23.911 9.244 1.00 12.89 70 THR A O 1
ATOM 564 N N . ASN A 1 71 ? -10.756 24.330 8.970 1.00 10.16 71 ASN A N 1
ATOM 565 C CA . ASN A 1 71 ? -10.952 25.767 8.793 1.00 12.85 71 ASN A CA 1
ATOM 566 C C . ASN A 1 71 ? -11.373 26.095 7.361 1.00 13.75 71 ASN A C 1
ATOM 567 O O . ASN A 1 71 ? -11.188 25.292 6.450 1.00 11.03 71 ASN A O 1
ATOM 572 N N . ASP A 1 72 ? -11.942 27.279 7.170 1.00 14.35 72 ASP A N 1
ATOM 573 C CA . ASP A 1 72 ? -12.426 27.692 5.856 1.00 17.52 72 ASP A CA 1
ATOM 574 C C . ASP A 1 72 ? -11.336 28.220 4.924 1.00 16.91 72 ASP A C 1
ATOM 575 O O . ASP A 1 72 ? -10.928 29.378 5.012 1.00 16.29 72 ASP A O 1
ATOM 580 N N . PHE A 1 73 ? -10.883 27.361 4.016 1.00 17.31 73 PHE A N 1
ATOM 581 C CA . PHE A 1 73 ? -9.827 27.718 3.069 1.00 19.59 73 PHE A CA 1
ATOM 582 C C . PHE A 1 73 ? -10.402 28.225 1.753 1.00 24.21 73 PHE A C 1
ATOM 583 O O . PHE A 1 73 ? -9.733 28.941 1.014 1.00 24.05 73 PHE A O 1
ATOM 591 N N . SER A 1 74 ? -11.643 27.849 1.462 1.00 28.27 74 SER A N 1
ATOM 592 C CA . SER A 1 74 ? -12.278 28.251 0.215 1.00 33.58 74 SER A CA 1
ATOM 593 C C . SER A 1 74 ? -12.441 29.761 0.089 1.00 36.85 74 SER A C 1
ATOM 594 O O . SER A 1 74 ? -12.656 30.274 -1.008 1.00 41.34 74 SER A O 1
ATOM 597 N N . SER A 1 75 ? -12.327 30.472 1.205 1.00 39.04 75 SER A N 1
ATOM 598 C CA . SER A 1 75 ? -12.492 31.920 1.192 1.00 39.36 75 SER A CA 1
ATOM 599 C C . SER A 1 75 ? -11.183 32.703 1.159 1.00 38.85 75 SER A C 1
ATOM 600 O O . SER A 1 75 ? -11.160 33.855 0.722 1.00 36.80 75 SER A O 1
ATOM 603 N N . LEU A 1 76 ? -10.097 32.085 1.614 1.00 31.37 76 LEU A N 1
ATOM 604 C CA . LEU A 1 76 ? -8.802 32.757 1.634 1.00 28.37 76 LEU A CA 1
ATOM 605 C C . LEU A 1 76 ? -8.362 33.309 0.285 1.00 26.45 76 LEU A C 1
ATOM 606 O O . LEU A 1 76 ? -8.506 32.656 -0.744 1.00 25.68 76 LEU A O 1
ATOM 611 N N . PRO A 1 77 ? -7.824 34.536 0.279 1.00 24.01 77 PRO A N 1
ATOM 612 C CA . PRO A 1 77 ? -7.356 35.153 -0.963 1.00 21.29 77 PRO A CA 1
ATOM 613 C C . PRO A 1 77 ? -5.869 34.833 -1.136 1.00 18.63 77 PRO A C 1
ATOM 614 O O . PRO A 1 77 ? -5.215 34.386 -0.195 1.00 13.68 77 PRO A O 1
ATOM 618 N N . ASP A 1 78 ? -5.344 35.054 -2.336 1.00 16.15 78 ASP A N 1
ATOM 619 C CA . ASP A 1 78 ? -3.932 34.805 -2.610 1.00 16.61 78 ASP A CA 1
ATOM 620 C C . ASP A 1 78 ? -3.074 35.533 -1.575 1.00 17.53 78 ASP A C 1
ATOM 621 O O . ASP A 1 78 ? -3.421 36.630 -1.135 1.00 18.16 78 ASP A O 1
ATOM 626 N N . GLY A 1 79 ? -1.956 34.924 -1.192 1.00 15.83 79 GLY A N 1
ATOM 627 C CA . GLY A 1 79 ? -1.059 35.556 -0.239 1.00 17.38 79 GLY A CA 1
ATOM 628 C C . GLY A 1 79 ? -1.488 35.507 1.215 1.00 17.19 79 GLY A C 1
ATOM 629 O O . GLY A 1 79 ? -0.949 36.236 2.048 1.00 16.79 79 GLY A O 1
ATOM 630 N N . LYS A 1 80 ? -2.448 34.646 1.526 1.00 14.78 80 LYS A N 1
ATOM 631 C CA . LYS A 1 80 ? -2.931 34.515 2.893 1.00 16.64 80 LYS A CA 1
ATOM 632 C C . LYS A 1 80 ? -2.724 33.084 3.378 1.00 14.83 80 LYS A C 1
ATOM 633 O O . LYS A 1 80 ? -2.794 32.135 2.595 1.00 14.15 80 LYS A O 1
ATOM 639 N N . ALA A 1 81 ? -2.448 32.939 4.668 1.00 12.15 81 ALA A N 1
ATOM 640 C CA . ALA A 1 81 ? -2.245 31.620 5.257 1.00 13.81 81 ALA A CA 1
ATOM 641 C C . ALA A 1 81 ? -3.315 31.417 6.317 1.00 13.99 81 ALA A C 1
ATOM 642 O O . ALA A 1 81 ? -3.959 32.374 6.746 1.00 12.75 81 ALA A O 1
ATOM 644 N N . ILE A 1 82 ? -3.505 30.176 6.746 1.00 11.65 82 ILE A N 1
ATOM 645 C CA . ILE A 1 82 ? -4.516 29.897 7.751 1.00 12.87 82 ILE A CA 1
ATOM 646 C C . ILE A 1 82 ? -4.065 28.776 8.681 1.00 12.16 82 ILE A C 1
ATOM 647 O O . ILE A 1 82 ? -3.420 27.823 8.251 1.00 11.63 82 ILE A O 1
ATOM 652 N N . TYR A 1 83 ? -4.380 28.918 9.963 1.00 12.08 83 TYR A N 1
ATOM 653 C CA . TYR A 1 83 ? -4.040 27.905 10.953 1.00 8.92 83 TYR A CA 1
ATOM 654 C C . TYR A 1 83 ? -5.239 26.977 11.050 1.00 11.85 83 TYR A C 1
ATOM 655 O O . TYR A 1 83 ? -6.381 27.423 10.978 1.00 10.58 83 TYR A O 1
ATOM 664 N N . SER A 1 84 ? -4.994 25.687 11.223 1.00 9.75 84 SER A N 1
ATOM 665 C CA . SER A 1 84 ? -6.101 24.752 11.287 1.00 12.0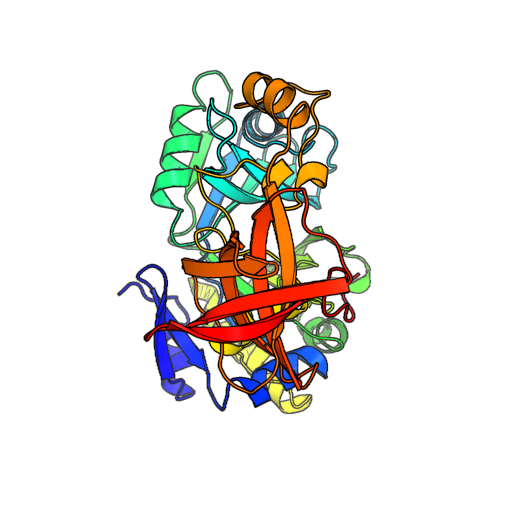2 84 SER A CA 1
ATOM 666 C C . SER A 1 84 ? -5.651 23.414 11.830 1.00 9.22 84 SER A C 1
ATOM 667 O O . SER A 1 84 ? -4.487 23.216 12.173 1.00 12.67 84 SER A O 1
ATOM 670 N N . VAL A 1 85 ? -6.601 22.502 11.922 1.00 11.58 85 VAL A N 1
ATOM 671 C CA . VAL A 1 85 ? -6.315 21.150 12.340 1.00 11.67 85 VAL A CA 1
ATOM 672 C C . VAL A 1 85 ? -6.808 20.315 11.169 1.00 14.33 85 VAL A C 1
ATOM 673 O O . VAL A 1 85 ? -7.587 20.792 10.343 1.00 14.10 85 VAL A O 1
ATOM 677 N N . MET A 1 86 ? -6.317 19.087 11.082 1.00 11.61 86 MET A N 1
ATOM 678 C CA . MET A 1 86 ? -6.710 18.146 10.049 1.00 12.31 86 MET A CA 1
ATOM 679 C C . MET A 1 86 ? -7.196 16.977 10.899 1.00 10.92 86 MET A C 1
ATOM 680 O O . MET A 1 86 ? -6.444 16.468 11.733 1.00 12.43 86 MET A O 1
ATOM 685 N N . CYS A 1 87 ? -8.446 16.561 10.708 1.00 8.24 87 CYS A N 1
ATOM 686 C CA . CYS A 1 87 ? -9.005 15.471 11.511 1.00 9.79 87 CYS A CA 1
ATOM 687 C C . CYS A 1 87 ? -9.246 14.172 10.754 1.00 11.29 87 CYS A C 1
ATOM 688 O O . CYS A 1 87 ? -9.319 14.163 9.527 1.00 9.91 87 CYS A O 1
ATOM 691 N N . ASN A 1 88 ? -9.367 13.072 11.497 1.00 8.90 88 ASN A N 1
ATOM 692 C CA . ASN A 1 88 ? -9.669 11.788 10.878 1.00 11.85 88 ASN A CA 1
ATOM 693 C C . ASN A 1 88 ? -11.193 11.674 10.840 1.00 13.83 88 ASN A C 1
ATOM 694 O O . ASN A 1 88 ? -11.896 12.596 11.258 1.00 11.69 88 ASN A O 1
ATOM 699 N N . GLU A 1 89 ? -11.702 10.550 10.350 1.00 14.07 89 GLU A N 1
ATOM 700 C CA . GLU A 1 89 ? -13.143 10.358 10.233 1.00 15.98 89 GLU A CA 1
ATOM 701 C C . GLU A 1 89 ? -13.893 10.475 11.563 1.00 15.84 89 GLU A C 1
ATOM 702 O O . GLU A 1 89 ? -15.067 10.842 11.584 1.00 15.69 89 GLU A O 1
ATOM 708 N N . ASN A 1 90 ? -13.213 10.176 12.666 1.00 14.27 90 ASN A N 1
ATOM 709 C CA . ASN A 1 90 ? -13.833 10.243 13.989 1.00 13.67 90 ASN A CA 1
ATOM 710 C C . ASN A 1 90 ? -13.682 11.587 14.697 1.00 14.51 90 ASN A C 1
ATOM 711 O O . ASN A 1 90 ? -14.026 11.713 15.874 1.00 11.27 90 ASN A O 1
ATOM 716 N N . GLY A 1 91 ? -13.175 12.589 13.985 1.00 11.06 91 GLY A N 1
ATOM 717 C CA . GLY A 1 91 ? -13.009 13.904 14.582 1.00 11.95 91 GLY A CA 1
ATOM 718 C C . GLY A 1 91 ? -11.720 14.080 15.367 1.00 10.49 91 GLY A C 1
ATOM 719 O O . GLY A 1 91 ? -11.489 15.135 15.961 1.00 10.16 91 GLY A O 1
ATOM 720 N N . GLY A 1 92 ? -10.888 13.043 15.381 1.00 10.35 92 GLY A N 1
ATOM 721 C CA . GLY A 1 92 ? -9.620 13.102 16.088 1.00 11.86 92 GLY A CA 1
ATOM 722 C C . GLY A 1 92 ? -8.628 13.957 15.324 1.00 10.83 92 GLY A C 1
ATOM 723 O O . GLY A 1 92 ? -8.647 13.992 14.091 1.00 10.23 92 GLY A O 1
ATOM 724 N N . ILE A 1 93 ? -7.761 14.656 16.046 1.00 10.87 93 ILE A N 1
ATOM 725 C CA . ILE A 1 93 ? -6.781 15.525 15.407 1.00 11.89 93 ILE A CA 1
ATOM 726 C C . ILE A 1 93 ? -5.535 14.783 14.947 1.00 11.83 93 ILE A C 1
ATOM 727 O O . ILE A 1 93 ? -4.773 14.243 15.753 1.00 13.79 93 ILE A O 1
ATOM 732 N N . ILE A 1 94 ? -5.340 14.765 13.635 1.00 10.14 94 ILE A N 1
ATOM 733 C CA . ILE A 1 94 ? -4.190 14.110 13.031 1.00 10.51 94 ILE A CA 1
ATOM 734 C C . ILE A 1 94 ? -2.984 15.027 13.179 1.00 11.70 94 ILE A C 1
ATOM 735 O O . ILE A 1 94 ? -1.862 14.568 13.395 1.00 10.16 94 ILE A O 1
ATOM 740 N N . ASP A 1 95 ? -3.222 16.331 13.082 1.00 9.24 95 ASP A N 1
ATOM 741 C CA . ASP A 1 95 ? -2.150 17.304 13.238 1.00 11.80 95 ASP A CA 1
ATOM 742 C C . ASP A 1 95 ? -2.732 18.701 13.115 1.00 12.21 95 ASP A C 1
ATOM 743 O O . ASP A 1 95 ? -3.849 18.870 12.615 1.00 10.52 95 ASP A O 1
ATOM 748 N N . ASP A 1 96 ? -2.014 19.698 13.627 1.00 9.89 96 ASP A N 1
ATOM 749 C CA . ASP A 1 96 ? -2.464 21.060 13.429 1.00 9.81 96 ASP A CA 1
ATOM 750 C C . ASP A 1 96 ? -1.458 21.533 12.389 1.00 11.79 96 ASP A C 1
ATOM 751 O O . ASP A 1 96 ? -0.375 20.954 12.270 1.00 12.83 96 ASP A O 1
ATOM 756 N N . LEU A 1 97 ? -1.825 22.532 11.600 1.00 8.15 97 LEU A N 1
ATOM 757 C CA . LEU A 1 97 ? -0.937 23.005 10.551 1.00 8.97 97 LEU A CA 1
ATOM 758 C C . LEU A 1 97 ? -1.288 24.393 10.056 1.00 9.47 97 LEU A C 1
ATOM 759 O O . LEU A 1 97 ? -2.270 24.999 10.485 1.00 8.58 97 LEU A O 1
ATOM 764 N N . VAL A 1 98 ? -0.456 24.886 9.149 1.00 8.65 98 VAL A N 1
ATOM 765 C CA . VAL A 1 98 ? -0.642 26.196 8.543 1.00 10.04 98 VAL A CA 1
ATOM 766 C C . VAL A 1 98 ? -0.611 25.990 7.040 1.00 10.70 98 VAL A C 1
ATOM 767 O O . VAL A 1 98 ? 0.349 25.427 6.511 1.00 11.83 98 VAL A O 1
ATOM 771 N N . VAL A 1 99 ? -1.659 26.438 6.354 1.00 8.60 99 VAL A N 1
ATOM 772 C CA . VAL A 1 99 ? -1.722 26.288 4.903 1.00 9.90 99 VAL A CA 1
ATOM 773 C C . VAL A 1 99 ? -1.653 27.656 4.228 1.00 10.90 99 VAL A C 1
ATOM 774 O O . VAL A 1 99 ? -2.361 28.586 4.617 1.00 10.31 99 VAL A O 1
ATOM 778 N N . TYR A 1 100 ? -0.795 27.767 3.216 1.00 12.59 100 TYR A N 1
ATOM 779 C CA . TYR A 1 100 ? -0.622 29.016 2.475 1.00 12.14 100 TYR A CA 1
ATOM 780 C C . TYR A 1 100 ? -1.369 28.951 1.149 1.00 11.71 100 TYR A C 1
ATOM 781 O O . TYR A 1 100 ? -1.184 28.005 0.383 1.00 12.18 100 TYR A O 1
ATOM 790 N N . LYS A 1 101 ? -2.200 29.946 0.865 1.00 9.52 101 LYS A N 1
ATOM 791 C CA . LYS A 1 101 ? -2.891 29.967 -0.414 1.00 12.45 101 LYS A CA 1
ATOM 792 C C . LYS A 1 101 ? -2.055 30.834 -1.351 1.00 11.39 101 LYS A C 1
ATOM 793 O O . LYS A 1 101 ? -2.156 32.060 -1.342 1.00 12.80 101 LYS A O 1
ATOM 799 N N . VAL A 1 102 ? -1.208 30.184 -2.138 1.00 11.14 102 VAL A N 1
ATOM 800 C CA . VAL A 1 102 ? -0.351 30.881 -3.083 1.00 12.76 102 VAL A CA 1
ATOM 801 C C . VAL A 1 102 ? -1.195 31.376 -4.252 1.00 15.05 102 VAL A C 1
ATOM 802 O O . VAL A 1 102 ? -1.089 32.534 -4.664 1.00 16.64 102 VAL A O 1
ATOM 806 N N . SER A 1 103 ? -2.034 30.488 -4.778 1.00 11.94 103 SER A N 1
ATOM 807 C CA . SER A 1 103 ? -2.909 30.814 -5.901 1.00 14.87 103 SER A CA 1
ATOM 808 C C . SER A 1 103 ? -3.989 29.743 -5.976 1.00 16.80 103 SER A C 1
ATOM 809 O O . SER A 1 103 ? -3.945 28.754 -5.246 1.00 16.47 103 SER A O 1
ATOM 812 N N . PRO A 1 104 ? -4.974 29.914 -6.868 1.00 17.77 104 PRO A N 1
ATOM 813 C CA . PRO A 1 104 ? -6.010 28.882 -6.941 1.00 15.98 104 PRO A CA 1
ATOM 814 C C . PRO A 1 104 ? -5.449 27.515 -7.336 1.00 18.65 104 PRO A C 1
ATOM 815 O O . PRO A 1 104 ? -6.068 26.484 -7.079 1.00 17.38 104 PRO A O 1
ATOM 819 N N . ASP A 1 105 ? -4.270 27.511 -7.950 1.00 15.83 105 ASP A N 1
ATOM 820 C CA . ASP A 1 105 ? -3.646 26.262 -8.371 1.00 18.25 105 ASP A CA 1
ATOM 821 C C . ASP A 1 105 ? -2.480 25.828 -7.492 1.00 16.07 105 ASP A C 1
ATOM 822 O O . ASP A 1 105 ? -1.773 24.884 -7.833 1.00 14.51 105 ASP A O 1
ATOM 827 N N . GLU A 1 106 ? -2.265 26.503 -6.367 1.00 14.63 106 GLU A N 1
ATOM 828 C CA . GLU A 1 106 ? -1.151 26.122 -5.506 1.00 12.79 106 GLU A CA 1
ATOM 829 C C . GLU A 1 106 ? -1.336 26.468 -4.039 1.00 12.40 106 GLU A C 1
ATOM 830 O O . GLU A 1 106 ? -1.587 27.615 -3.687 1.00 10.82 106 GLU A O 1
ATOM 836 N N . ALA A 1 107 ? -1.194 25.455 -3.194 1.00 11.06 107 ALA A N 1
ATOM 837 C CA . ALA A 1 107 ? -1.317 25.613 -1.752 1.00 10.18 107 ALA A CA 1
ATOM 838 C C . ALA A 1 107 ? -0.103 24.933 -1.133 1.00 9.98 107 ALA A C 1
ATOM 839 O O . ALA A 1 107 ? 0.369 23.915 -1.641 1.00 9.87 107 ALA A O 1
ATOM 841 N N . LEU A 1 108 ? 0.411 25.507 -0.051 1.00 9.09 108 LEU A N 1
ATOM 842 C CA . LEU A 1 108 ? 1.568 24.944 0.632 1.00 11.06 108 LEU A CA 1
ATOM 843 C C . LEU A 1 108 ? 1.160 24.646 2.068 1.00 9.67 108 LEU A C 1
ATOM 844 O O . LEU A 1 108 ? 0.588 25.495 2.744 1.00 11.25 108 LEU A O 1
ATOM 849 N N . MET A 1 109 ? 1.465 23.438 2.524 1.00 7.59 109 MET A N 1
ATOM 850 C CA . MET A 1 109 ? 1.098 23.008 3.869 1.00 9.27 109 MET A CA 1
ATOM 851 C C . MET A 1 109 ? 2.336 22.836 4.737 1.00 12.51 109 MET A C 1
ATOM 852 O O . MET A 1 109 ? 3.252 22.104 4.368 1.00 11.25 109 MET A O 1
ATOM 857 N N . VAL A 1 110 ? 2.371 23.516 5.881 1.00 6.36 110 VAL A N 1
ATOM 858 C CA . VAL A 1 110 ? 3.505 23.385 6.791 1.00 9.53 110 VAL A CA 1
ATOM 859 C C . VAL A 1 110 ? 2.999 22.551 7.967 1.00 9.10 110 VAL A C 1
ATOM 860 O O . VAL A 1 110 ? 2.055 22.944 8.658 1.00 7.87 110 VAL A O 1
ATOM 864 N N . VAL A 1 111 ? 3.615 21.391 8.175 1.00 8.56 111 VAL A N 1
ATOM 865 C CA . VAL A 1 111 ? 3.191 20.480 9.235 1.00 9.66 111 VAL A CA 1
ATOM 866 C C . VAL A 1 111 ? 4.301 20.212 10.240 1.00 10.36 111 VAL A C 1
ATOM 867 O O . VAL A 1 111 ? 5.452 20.587 10.019 1.00 7.73 111 VAL A O 1
ATOM 871 N N . ASN A 1 112 ? 3.948 19.558 11.345 1.00 10.26 112 ASN A N 1
ATOM 872 C CA . ASN A 1 112 ? 4.915 19.250 12.388 1.00 12.31 112 ASN A CA 1
ATOM 873 C C . ASN A 1 112 ? 5.884 18.131 12.045 1.00 11.08 112 ASN A C 1
ATOM 874 O O . ASN A 1 112 ? 5.507 17.124 11.441 1.00 10.95 112 ASN A O 1
ATOM 879 N N . ALA A 1 113 ? 7.133 18.319 12.466 1.00 10.47 113 ALA A N 1
ATOM 880 C CA . ALA A 1 113 ? 8.213 17.366 12.225 1.00 12.08 113 ALA A CA 1
ATOM 881 C C . ALA A 1 113 ? 7.866 15.904 12.504 1.00 12.74 113 ALA A C 1
ATOM 882 O O . ALA A 1 113 ? 8.060 15.040 11.650 1.00 12.29 113 ALA A O 1
ATOM 884 N N . ALA A 1 114 ? 7.361 15.626 13.701 1.00 12.64 114 ALA A N 1
ATOM 885 C CA . ALA A 1 114 ? 7.020 14.260 14.079 1.00 13.41 114 ALA A CA 1
ATOM 886 C C . ALA A 1 114 ? 5.902 13.654 13.235 1.00 13.98 114 ALA A C 1
ATOM 887 O O . ALA A 1 114 ? 5.736 12.434 13.206 1.00 11.95 114 ALA A O 1
ATOM 889 N N . ASN A 1 115 ? 5.155 14.495 12.527 1.00 12.23 115 ASN A N 1
ATOM 890 C CA . ASN A 1 115 ? 4.039 14.002 11.731 1.00 12.43 115 ASN A CA 1
ATOM 891 C C . ASN A 1 115 ? 4.158 14.070 10.216 1.00 11.69 115 ASN A C 1
ATOM 892 O O . ASN A 1 115 ? 3.175 13.832 9.510 1.00 9.79 115 ASN A O 1
ATOM 897 N N . ILE A 1 116 ? 5.347 14.371 9.705 1.00 11.11 116 ILE A N 1
ATOM 898 C CA . ILE A 1 116 ? 5.510 14.476 8.261 1.00 9.88 116 ILE A CA 1
ATOM 899 C C . ILE A 1 116 ? 5.053 13.228 7.501 1.00 13.01 116 ILE A C 1
ATOM 900 O O . ILE A 1 116 ? 4.272 13.329 6.558 1.00 10.34 116 ILE A O 1
ATOM 905 N N . GLU A 1 117 ? 5.534 12.057 7.912 1.00 14.83 117 GLU A N 1
ATOM 906 C CA . GLU A 1 117 ? 5.163 10.811 7.245 1.00 18.09 117 GLU A CA 1
ATOM 907 C C . GLU A 1 117 ? 3.675 10.516 7.368 1.00 14.66 117 GLU A C 1
ATOM 908 O O . GLU A 1 117 ? 3.003 10.262 6.370 1.00 12.83 117 GLU A O 1
ATOM 914 N N . LYS A 1 118 ? 3.170 10.543 8.598 1.00 13.69 118 LYS A N 1
ATOM 915 C CA . LYS A 1 118 ? 1.757 10.293 8.855 1.00 12.80 118 LYS A CA 1
ATOM 916 C C . LYS A 1 118 ? 0.887 11.268 8.062 1.00 12.70 118 LYS A C 1
ATOM 917 O O . LYS A 1 118 ? -0.069 10.865 7.393 1.00 12.21 118 LYS A O 1
ATOM 923 N N . ASP A 1 119 ? 1.216 12.554 8.143 1.00 11.08 119 ASP A N 1
ATOM 924 C CA . ASP A 1 119 ? 0.449 13.570 7.423 1.00 10.16 119 ASP A CA 1
ATOM 925 C C . ASP A 1 119 ? 0.483 13.375 5.912 1.00 12.38 119 ASP A C 1
ATOM 926 O O . ASP A 1 119 ? -0.558 13.373 5.254 1.00 12.71 119 ASP A O 1
ATOM 931 N N . PHE A 1 120 ? 1.682 13.227 5.356 1.00 10.25 120 PHE A N 1
ATOM 932 C CA . PHE A 1 120 ? 1.812 13.062 3.914 1.00 12.43 120 PHE A CA 1
ATOM 933 C C . PHE A 1 120 ? 1.032 11.854 3.399 1.00 12.06 120 PHE A C 1
ATOM 934 O O . PHE A 1 120 ? 0.366 11.933 2.364 1.00 12.98 120 PHE A O 1
ATOM 942 N N . ASN A 1 121 ? 1.115 10.737 4.114 1.00 11.86 121 ASN A N 1
ATOM 943 C CA . ASN A 1 121 ? 0.393 9.533 3.711 1.00 14.39 121 ASN A CA 1
ATOM 944 C C . ASN A 1 121 ? -1.115 9.771 3.772 1.00 14.90 121 ASN A C 1
ATOM 945 O O . ASN A 1 121 ? -1.871 9.292 2.922 1.00 14.10 121 ASN A O 1
ATOM 950 N N . TRP A 1 122 ? -1.547 10.514 4.784 1.00 10.95 122 TRP A N 1
ATOM 951 C CA . TRP A 1 122 ? -2.962 10.819 4.951 1.00 14.38 122 TRP A CA 1
ATOM 952 C C . TRP A 1 122 ? -3.442 11.713 3.816 1.00 11.92 122 TRP A C 1
ATOM 953 O O . TRP A 1 122 ? -4.476 11.458 3.202 1.00 11.10 122 TRP A O 1
ATOM 964 N N . ILE A 1 123 ? -2.682 12.761 3.530 1.00 11.87 123 ILE A N 1
ATOM 965 C CA . ILE A 1 123 ? -3.059 13.680 2.472 1.00 14.50 123 ILE A CA 1
ATOM 966 C C . ILE A 1 123 ? -3.081 13.001 1.104 1.00 18.11 123 ILE A C 1
ATOM 967 O O . ILE A 1 123 ? -4.011 13.205 0.322 1.00 17.12 123 ILE A O 1
ATOM 972 N N . LYS A 1 124 ? -2.076 12.181 0.816 1.00 17.43 124 LYS A N 1
ATOM 973 C CA . LYS A 1 124 ? -2.034 11.489 -0.471 1.00 21.87 124 LYS A CA 1
ATOM 974 C C . LYS A 1 124 ? -3.108 10.419 -0.597 1.00 20.24 124 LYS A C 1
ATOM 975 O O . LYS A 1 124 ? -3.587 10.141 -1.693 1.00 21.04 124 LYS A O 1
ATOM 981 N N . SER A 1 125 ? -3.485 9.812 0.520 1.00 20.08 125 SER A N 1
ATOM 982 C CA . SER A 1 125 ? -4.512 8.781 0.491 1.00 19.70 125 SER A CA 1
ATOM 983 C C . SER A 1 125 ? -5.901 9.410 0.365 1.00 19.96 125 SER A C 1
ATOM 984 O O . SER A 1 125 ? -6.912 8.712 0.439 1.00 19.09 125 SER A O 1
ATOM 987 N N . HIS A 1 126 ? -5.944 10.728 0.171 1.00 15.51 126 HIS A N 1
ATOM 988 C CA . HIS A 1 126 ? -7.208 11.447 0.031 1.00 15.53 126 HIS A CA 1
ATOM 989 C C . HIS A 1 126 ? -7.264 12.341 -1.204 1.00 14.46 126 HIS A C 1
ATOM 990 O O . HIS A 1 126 ? -8.243 13.050 -1.411 1.00 16.09 126 HIS A O 1
ATOM 997 N N . SER A 1 127 ? -6.224 12.304 -2.031 1.00 14.59 127 SER A N 1
ATOM 998 C CA . SER A 1 127 ? -6.184 13.144 -3.231 1.00 15.20 127 SER A CA 1
ATOM 999 C C . SER A 1 127 ? -6.910 12.527 -4.425 1.00 16.13 127 SER A C 1
ATOM 1000 O O . SER A 1 127 ? -7.113 13.187 -5.449 1.00 13.15 127 SER A O 1
ATOM 1003 N N . LYS A 1 128 ? -7.295 11.262 -4.292 1.00 13.46 128 LYS A N 1
ATOM 1004 C CA . LYS A 1 128 ? -7.964 10.546 -5.372 1.00 13.58 128 LYS A CA 1
ATOM 1005 C C . LYS A 1 128 ? -9.005 11.323 -6.184 1.00 12.59 128 LYS A C 1
ATOM 1006 O O . LYS A 1 128 ? -8.880 11.448 -7.405 1.00 11.79 128 LYS A O 1
ATOM 1012 N N . ASN A 1 129 ? -10.031 11.845 -5.522 1.00 12.49 129 ASN A N 1
ATOM 1013 C CA . ASN A 1 129 ? -11.080 12.553 -6.244 1.00 10.52 129 ASN A CA 1
ATOM 1014 C C . ASN A 1 129 ? -10.871 14.044 -6.468 1.00 12.36 129 ASN A C 1
ATOM 1015 O O . ASN A 1 129 ? -11.832 14.786 -6.671 1.00 11.43 129 ASN A O 1
ATOM 1020 N N . PHE A 1 130 ? -9.617 14.480 -6.442 1.00 9.59 130 PHE A N 1
ATOM 1021 C CA . PHE A 1 130 ? -9.305 15.878 -6.675 1.00 11.87 130 PHE A CA 1
ATOM 1022 C C . PHE A 1 130 ? -8.254 16.009 -7.762 1.00 10.43 130 PHE A C 1
ATOM 1023 O O . PHE A 1 130 ? -7.312 15.226 -7.824 1.00 12.07 130 PHE A O 1
ATOM 1031 N N . ASP A 1 131 ? -8.432 16.998 -8.628 1.00 12.59 131 ASP A N 1
ATOM 1032 C CA . ASP A 1 131 ? -7.488 17.227 -9.707 1.00 11.93 131 ASP A CA 1
ATOM 1033 C C . ASP A 1 131 ? -6.315 18.007 -9.122 1.00 13.02 131 ASP A C 1
ATOM 1034 O O . ASP A 1 131 ? -6.209 19.225 -9.281 1.00 11.73 131 ASP A O 1
ATOM 1039 N N . VAL A 1 132 ? -5.448 17.289 -8.417 1.00 12.66 132 VAL A N 1
ATOM 1040 C CA . VAL A 1 132 ? -4.284 17.887 -7.785 1.00 13.13 132 VAL A CA 1
ATOM 1041 C C . VAL A 1 132 ? -3.150 16.879 -7.743 1.00 12.52 132 VAL A C 1
ATOM 1042 O O . VAL A 1 132 ? -3.352 15.683 -7.945 1.00 13.10 132 VAL A O 1
ATOM 1046 N N . GLU A 1 133 ? -1.954 17.387 -7.492 1.00 11.03 133 GLU A N 1
ATOM 1047 C CA . GLU A 1 133 ? -0.768 16.561 -7.349 1.00 10.40 133 GLU A CA 1
ATOM 1048 C C . GLU A 1 133 ? -0.154 17.021 -6.040 1.00 11.32 133 GLU A C 1
ATOM 1049 O O . GLU A 1 133 ? 0.042 18.213 -5.825 1.00 9.59 133 GLU A O 1
ATOM 1055 N N . VAL A 1 134 ? 0.125 16.075 -5.156 1.00 13.28 134 VAL A N 1
ATOM 1056 C CA . VAL A 1 134 ? 0.691 16.407 -3.857 1.00 13.81 134 VAL A CA 1
ATOM 1057 C C . VAL A 1 134 ? 2.141 15.968 -3.794 1.00 13.71 134 VAL A C 1
ATOM 1058 O O . VAL A 1 134 ? 2.470 14.845 -4.165 1.00 13.54 134 VAL A O 1
ATOM 1062 N N . SER A 1 135 ? 3.008 16.863 -3.335 1.00 10.50 135 SER A N 1
ATOM 1063 C CA . SER A 1 135 ? 4.421 16.547 -3.227 1.00 11.97 135 SER A CA 1
ATOM 1064 C C . SER A 1 135 ? 4.973 17.000 -1.884 1.00 13.02 135 SER A C 1
ATOM 1065 O O . SER A 1 135 ? 4.465 17.931 -1.262 1.00 12.64 135 SER A O 1
ATOM 1068 N N . ASN A 1 136 ? 6.019 16.321 -1.442 1.00 12.83 136 ASN A N 1
ATOM 1069 C CA . ASN A 1 136 ? 6.662 16.629 -0.178 1.00 10.82 136 ASN A CA 1
ATOM 1070 C C . ASN A 1 136 ? 7.984 17.306 -0.523 1.00 13.70 136 ASN A C 1
ATOM 1071 O O . ASN A 1 136 ? 8.855 16.687 -1.125 1.00 14.23 136 ASN A O 1
ATOM 1076 N N . ILE A 1 137 ? 8.132 18.579 -0.168 1.00 11.93 137 ILE A N 1
ATOM 1077 C CA . ILE A 1 137 ? 9.371 19.288 -0.476 1.00 10.68 137 ILE A CA 1
ATOM 1078 C C . ILE A 1 137 ? 10.223 19.523 0.762 1.00 11.44 137 ILE A C 1
ATOM 1079 O O . ILE A 1 137 ? 11.209 20.255 0.712 1.00 11.49 137 ILE A O 1
ATOM 1084 N N . SER A 1 138 ? 9.845 18.888 1.866 1.00 9.99 138 SER A N 1
ATOM 1085 C CA . SER A 1 138 ? 10.563 19.036 3.128 1.00 9.71 138 SER A CA 1
ATOM 1086 C C . SER A 1 138 ? 12.058 18.774 3.010 1.00 11.47 138 SER A C 1
ATOM 1087 O O . SER A 1 138 ? 12.873 19.513 3.565 1.00 9.69 138 SER A O 1
ATOM 1090 N N . ASP A 1 139 ? 12.419 17.730 2.275 1.00 10.16 139 ASP A N 1
ATOM 1091 C CA . ASP A 1 139 ? 13.818 17.350 2.153 1.00 13.60 139 ASP A CA 1
ATOM 1092 C C . ASP A 1 139 ? 14.763 18.432 1.636 1.00 11.29 139 ASP A C 1
ATOM 1093 O O . ASP A 1 139 ? 15.969 18.350 1.853 1.00 12.67 139 ASP A O 1
ATOM 1098 N N . THR A 1 140 ? 14.237 19.439 0.948 1.00 12.49 140 THR A N 1
ATOM 1099 C CA . THR A 1 140 ? 15.101 20.502 0.430 1.00 13.68 140 THR A CA 1
ATOM 1100 C C . THR A 1 140 ? 14.643 21.897 0.839 1.00 13.63 140 THR A C 1
ATOM 1101 O O . THR A 1 140 ? 15.013 22.886 0.209 1.00 13.11 140 THR A O 1
ATOM 1105 N N . THR A 1 141 ? 13.847 21.982 1.898 1.00 12.89 141 THR A N 1
ATOM 1106 C CA . THR A 1 141 ? 13.358 23.279 2.345 1.00 11.11 141 THR A CA 1
ATOM 1107 C C . THR A 1 141 ? 13.688 23.563 3.803 1.00 13.57 141 THR A C 1
ATOM 1108 O O . THR A 1 141 ? 13.584 22.689 4.669 1.00 13.93 141 THR A O 1
ATOM 1112 N N . ALA A 1 142 ? 14.085 24.803 4.066 1.00 9.27 142 ALA A N 1
ATOM 1113 C CA . ALA A 1 142 ? 14.417 25.225 5.414 1.00 8.82 142 ALA A CA 1
ATOM 1114 C C . ALA A 1 142 ? 13.417 26.287 5.850 1.00 7.03 142 ALA A C 1
ATOM 1115 O O . ALA A 1 142 ? 12.745 26.914 5.020 1.00 9.50 142 ALA A O 1
ATOM 1117 N N . LEU A 1 143 ? 13.333 26.491 7.159 1.00 8.98 143 LEU A N 1
ATOM 1118 C CA . LEU A 1 143 ? 12.407 27.457 7.732 1.00 9.50 143 LEU A CA 1
ATOM 1119 C C . LEU A 1 143 ? 13.060 28.090 8.958 1.00 12.47 143 LEU A C 1
ATOM 1120 O O . LEU A 1 143 ? 13.499 27.386 9.867 1.00 10.24 143 LEU A O 1
ATOM 1125 N N . ILE A 1 144 ? 13.121 29.418 8.970 1.00 12.70 144 ILE A N 1
ATOM 1126 C CA . ILE A 1 144 ? 13.721 30.163 10.074 1.00 11.18 144 ILE A CA 1
ATOM 1127 C C . ILE A 1 144 ? 12.695 31.133 10.652 1.00 12.14 144 ILE A C 1
ATOM 1128 O O . ILE A 1 144 ? 12.071 31.898 9.913 1.00 11.67 144 ILE A O 1
ATOM 1133 N N . ALA A 1 145 ? 12.524 31.097 11.971 1.00 12.33 145 ALA A N 1
ATOM 1134 C CA . ALA A 1 145 ? 11.575 31.986 12.637 1.00 10.67 145 ALA A CA 1
ATOM 1135 C C . ALA A 1 145 ? 12.335 33.141 13.287 1.00 9.33 145 ALA A C 1
ATOM 1136 O O . ALA A 1 145 ? 13.216 32.918 14.107 1.00 9.84 145 ALA A O 1
ATOM 1138 N N . PHE A 1 146 ? 11.991 34.366 12.902 1.00 12.63 146 PHE A N 1
ATOM 1139 C CA . PHE A 1 146 ? 12.628 35.575 13.434 1.00 12.71 146 PHE A CA 1
ATOM 1140 C C . PHE A 1 146 ? 11.524 36.234 14.262 1.00 13.08 146 PHE A C 1
ATOM 1141 O O . PHE A 1 146 ? 10.641 36.897 13.714 1.00 11.88 146 PHE A O 1
ATOM 1149 N N . GLN A 1 147 ? 11.593 36.052 15.582 1.00 14.83 147 GLN A N 1
ATOM 1150 C CA . GLN A 1 147 ? 10.556 36.527 16.504 1.00 12.75 147 GLN A CA 1
ATOM 1151 C C . GLN A 1 147 ? 10.967 37.557 17.557 1.00 11.38 147 GLN A C 1
ATOM 1152 O O . GLN A 1 147 ? 12.051 37.474 18.130 1.00 14.77 147 GLN A O 1
ATOM 1158 N N . GLY A 1 148 ? 10.071 38.500 17.832 1.00 13.24 148 GLY A N 1
ATOM 1159 C CA . GLY A 1 148 ? 10.354 39.511 18.837 1.00 13.44 148 GLY A CA 1
ATOM 1160 C C . GLY A 1 148 ? 9.759 40.872 18.532 1.00 14.42 148 GLY A C 1
ATOM 1161 O O . GLY A 1 148 ? 9.363 41.138 17.396 1.00 13.00 148 GLY A O 1
ATOM 1162 N N . PRO A 1 149 ? 9.679 41.762 19.536 1.00 13.61 149 PRO A N 1
ATOM 1163 C CA . PRO A 1 149 ? 9.123 43.105 19.347 1.00 14.89 149 PRO A CA 1
ATOM 1164 C C . PRO A 1 149 ? 9.933 43.903 18.331 1.00 12.33 149 PRO A C 1
ATOM 1165 O O . PRO A 1 149 ? 9.422 44.821 17.701 1.00 14.18 149 PRO A O 1
ATOM 1169 N N . LYS A 1 150 ? 11.203 43.546 18.183 1.00 15.56 150 LYS A N 1
ATOM 1170 C CA . LYS A 1 150 ? 12.085 44.244 17.255 1.00 16.24 150 LYS A CA 1
ATOM 1171 C C . LYS A 1 150 ? 12.410 43.419 16.013 1.00 16.16 150 LYS A C 1
ATOM 1172 O O . LYS A 1 150 ? 13.318 43.753 15.250 1.00 16.80 150 LYS A O 1
ATOM 1178 N N . ALA A 1 151 ? 11.654 42.349 15.800 1.00 16.92 151 ALA A N 1
ATOM 1179 C CA . ALA A 1 151 ? 11.885 41.482 14.649 1.00 13.42 151 ALA A CA 1
ATOM 1180 C C . ALA A 1 151 ? 11.826 42.230 13.315 1.00 14.72 151 ALA A C 1
ATOM 1181 O O . ALA A 1 151 ? 12.754 42.155 12.502 1.00 13.15 151 ALA A O 1
ATOM 1183 N N . GLN A 1 152 ? 10.733 42.954 13.099 1.00 12.93 152 GLN A N 1
ATOM 1184 C CA . GLN A 1 152 ? 10.539 43.682 11.851 1.00 18.70 152 GLN A CA 1
ATOM 1185 C C . GLN A 1 152 ? 11.618 44.717 11.566 1.00 19.26 152 GLN A C 1
ATOM 1186 O O . GLN A 1 152 ? 12.286 44.656 10.530 1.00 18.22 152 GLN A O 1
ATOM 1192 N N . GLU A 1 153 ? 11.786 45.664 12.482 1.00 18.53 153 GLU A N 1
ATOM 1193 C CA . GLU A 1 153 ? 12.774 46.724 12.300 1.00 20.88 153 GLU A CA 1
ATOM 1194 C C . GLU A 1 153 ? 14.192 46.195 12.127 1.00 22.94 153 GLU A C 1
ATOM 1195 O O . GLU A 1 153 ? 15.041 46.867 11.545 1.00 24.51 153 GLU A O 1
ATOM 1201 N N . THR A 1 154 ? 14.446 44.990 12.622 1.00 18.24 154 THR A N 1
ATOM 1202 C CA . THR A 1 154 ? 15.771 44.391 12.510 1.00 19.50 154 THR A CA 1
ATOM 1203 C C . THR A 1 154 ? 15.960 43.647 11.186 1.00 20.63 154 THR A C 1
ATOM 1204 O O . THR A 1 154 ? 17.020 43.731 10.562 1.00 19.77 154 THR A O 1
ATOM 1208 N N . LEU A 1 155 ? 14.925 42.929 10.763 1.00 16.48 155 LEU A N 1
ATOM 1209 C CA . LEU A 1 155 ? 14.964 42.144 9.531 1.00 14.97 155 LEU A CA 1
ATOM 1210 C C . LEU A 1 155 ? 14.839 42.948 8.239 1.00 15.78 155 LEU A C 1
ATOM 1211 O O . LEU A 1 155 ? 15.383 42.557 7.209 1.00 16.19 155 LEU A O 1
ATOM 1216 N N . GLN A 1 156 ? 14.122 44.064 8.291 1.00 16.46 156 GLN A N 1
ATOM 1217 C CA . GLN A 1 156 ? 13.909 44.879 7.100 1.00 17.42 156 GLN A CA 1
ATOM 1218 C C . GLN A 1 156 ? 15.147 45.158 6.265 1.00 16.74 156 GLN A C 1
ATOM 1219 O O . GLN A 1 156 ? 15.095 45.069 5.041 1.00 17.43 156 GLN A O 1
ATOM 1225 N N . GLU A 1 157 ? 16.248 45.501 6.926 1.00 16.50 157 GLU A N 1
ATOM 1226 C CA . GLU A 1 157 ? 17.500 45.817 6.241 1.00 19.33 157 GLU A CA 1
ATOM 1227 C C . GLU A 1 157 ? 17.891 44.793 5.193 1.00 19.82 157 GLU A C 1
ATOM 1228 O O . GLU A 1 157 ? 18.522 45.139 4.195 1.00 19.63 157 GLU A O 1
ATOM 1234 N N . LEU A 1 158 ? 17.538 43.531 5.431 1.00 19.06 158 LEU A N 1
ATOM 1235 C CA . LEU A 1 158 ? 17.904 42.458 4.512 1.00 20.46 158 LEU A CA 1
ATOM 1236 C C . LEU A 1 158 ? 16.824 42.018 3.529 1.00 18.99 158 LEU A C 1
ATOM 1237 O O . LEU A 1 158 ? 17.081 41.184 2.660 1.00 20.56 158 LEU A O 1
ATOM 1242 N N . VAL A 1 159 ? 15.627 42.574 3.655 1.00 18.52 159 VAL A N 1
ATOM 1243 C CA . VAL A 1 159 ? 14.526 42.197 2.776 1.00 21.61 159 VAL A CA 1
ATOM 1244 C C . VAL A 1 159 ? 14.241 43.279 1.740 1.00 22.19 159 VAL A C 1
ATOM 1245 O O . VAL A 1 159 ? 14.065 44.449 2.086 1.00 19.21 159 VAL A O 1
ATOM 1249 N N . GLU A 1 160 ? 14.182 42.879 0.473 1.00 23.92 160 GLU A N 1
ATOM 1250 C CA . GLU A 1 160 ? 13.957 43.821 -0.621 1.00 26.71 160 GLU A CA 1
ATOM 1251 C C . GLU A 1 160 ? 12.554 44.411 -0.706 1.00 29.07 160 GLU A C 1
ATOM 1252 O O . GLU A 1 160 ? 12.347 45.426 -1.370 1.00 31.19 160 GLU A O 1
ATOM 1258 N N . ASP A 1 161 ? 11.592 43.778 -0.045 1.00 27.83 161 ASP A N 1
ATOM 1259 C CA . ASP A 1 161 ? 10.218 44.268 -0.047 1.00 28.13 161 ASP A CA 1
ATOM 1260 C C . ASP A 1 161 ? 9.853 44.789 1.342 1.00 29.30 161 ASP A C 1
ATOM 1261 O O . ASP A 1 161 ? 10.489 44.426 2.334 1.00 23.28 161 ASP A O 1
ATOM 1266 N N . GLY A 1 162 ? 8.831 45.640 1.407 1.00 26.35 162 GLY A N 1
ATOM 1267 C CA . GLY A 1 162 ? 8.412 46.196 2.683 1.00 26.60 162 GLY A CA 1
ATOM 1268 C C . GLY A 1 162 ? 7.682 45.196 3.562 1.00 25.82 162 GLY A C 1
ATOM 1269 O O . GLY A 1 162 ? 6.661 44.634 3.165 1.00 26.09 162 GLY A O 1
ATOM 1270 N N . LEU A 1 163 ? 8.206 44.974 4.763 1.00 24.27 163 LEU A N 1
ATOM 1271 C CA . LEU A 1 163 ? 7.591 44.038 5.698 1.00 23.95 163 LEU A CA 1
ATOM 1272 C C . LEU A 1 163 ? 6.299 44.602 6.287 1.00 25.49 163 LEU A C 1
ATOM 1273 O O . LEU A 1 163 ? 5.373 43.854 6.600 1.00 23.17 163 LEU A O 1
ATOM 1278 N N . GLU A 1 164 ? 6.234 45.923 6.433 1.00 27.42 164 GLU A N 1
ATOM 1279 C CA . GLU A 1 164 ? 5.040 46.559 6.983 1.00 32.39 164 GLU A CA 1
ATOM 1280 C C . GLU A 1 164 ? 3.778 46.106 6.258 1.00 34.12 164 GLU A C 1
ATOM 1281 O O . GLU A 1 164 ? 2.761 45.807 6.884 1.00 33.35 164 GLU A O 1
ATOM 1287 N N . GLU A 1 165 ? 3.862 46.057 4.934 1.00 35.94 165 GLU A N 1
ATOM 1288 C CA . GLU A 1 165 ? 2.744 45.664 4.086 1.00 40.29 165 GLU A CA 1
ATOM 1289 C C . GLU A 1 165 ? 2.180 44.280 4.410 1.00 36.10 165 GLU A C 1
ATOM 1290 O O . GLU A 1 165 ? 0.977 44.048 4.276 1.00 37.05 165 GLU A O 1
ATOM 1296 N N . ILE A 1 166 ? 3.045 43.365 4.834 1.00 29.55 166 ILE A N 1
ATOM 1297 C CA . ILE A 1 166 ? 2.618 42.007 5.153 1.00 23.26 166 ILE A CA 1
ATOM 1298 C C . ILE A 1 166 ? 1.828 41.954 6.455 1.00 23.21 166 ILE A C 1
ATOM 1299 O O . ILE A 1 166 ? 2.379 42.170 7.536 1.00 21.68 166 ILE A O 1
ATOM 1304 N N . ALA A 1 167 ? 0.537 41.660 6.344 1.00 19.62 167 ALA A N 1
ATOM 1305 C CA . ALA A 1 167 ? -0.332 41.578 7.512 1.00 19.82 167 ALA A CA 1
ATOM 1306 C C . ALA A 1 167 ? -0.139 40.258 8.250 1.00 19.48 167 ALA A C 1
ATOM 1307 O O . ALA A 1 167 ? 0.536 39.352 7.756 1.00 16.94 167 ALA A O 1
ATOM 1309 N N . TYR A 1 168 ? -0.729 40.164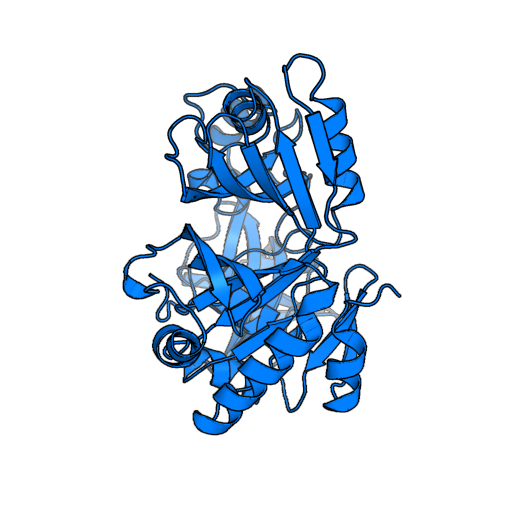 9.438 1.00 16.19 168 TYR A N 1
ATOM 1310 C CA . TYR A 1 168 ? -0.635 38.954 10.242 1.00 15.03 168 TYR A CA 1
ATOM 1311 C C . TYR A 1 168 ? -1.198 37.792 9.431 1.00 14.85 168 TYR A C 1
ATOM 1312 O O . TYR A 1 168 ? -2.296 37.871 8.887 1.00 14.83 168 TYR A O 1
ATOM 1321 N N . TYR A 1 169 ? -0.427 36.716 9.358 1.00 15.00 169 TYR A N 1
ATOM 1322 C CA . TYR A 1 169 ? -0.799 35.523 8.613 1.00 14.05 169 TYR A CA 1
ATOM 1323 C C . TYR A 1 169 ? -0.911 35.708 7.106 1.00 14.97 169 TYR A C 1
ATOM 1324 O O . TYR A 1 169 ? -1.604 34.956 6.423 1.00 17.49 169 TYR A O 1
ATOM 1333 N N . SER A 1 170 ? -0.229 36.725 6.597 1.00 12.06 170 SER A N 1
ATOM 1334 C CA . SER A 1 170 ? -0.172 36.953 5.163 1.00 15.78 170 SER A CA 1
ATOM 1335 C C . SER A 1 170 ? 1.274 36.605 4.833 1.00 14.55 170 SER A C 1
ATOM 1336 O O . SER A 1 170 ? 2.107 36.487 5.733 1.00 13.33 170 SER A O 1
ATOM 1339 N N . PHE A 1 171 ? 1.582 36.431 3.558 1.00 11.75 171 PHE A N 1
ATOM 1340 C CA . PHE A 1 171 ? 2.943 36.103 3.174 1.00 13.02 171 PHE A CA 1
ATOM 1341 C C . PHE A 1 171 ? 3.231 36.668 1.795 1.00 14.38 171 PHE A C 1
ATOM 1342 O O . PHE A 1 171 ? 2.314 37.030 1.058 1.00 14.30 171 PHE A O 1
ATOM 1350 N N . ARG A 1 172 ? 4.510 36.734 1.455 1.00 16.78 172 ARG A N 1
ATOM 1351 C CA . ARG A 1 172 ? 4.934 37.277 0.176 1.00 19.91 172 ARG A CA 1
ATOM 1352 C C . ARG A 1 172 ? 6.266 36.674 -0.244 1.00 20.78 172 ARG A C 1
ATOM 1353 O O . ARG A 1 172 ? 7.109 36.360 0.597 1.00 17.71 172 ARG A O 1
ATOM 1361 N N . LYS A 1 173 ? 6.449 36.498 -1.547 1.00 18.75 173 LYS A N 1
ATOM 1362 C CA . LYS A 1 173 ? 7.708 35.976 -2.049 1.00 24.57 173 LYS A CA 1
ATOM 1363 C C . LYS A 1 173 ? 8.608 37.200 -2.126 1.00 25.25 173 LYS A C 1
ATOM 1364 O O . LYS A 1 173 ? 8.223 38.220 -2.696 1.00 26.28 173 LYS A O 1
ATOM 1370 N N . SER A 1 174 ? 9.794 37.116 -1.540 1.00 24.23 174 SER A N 1
ATOM 1371 C CA . SER A 1 174 ? 10.709 38.247 -1.569 1.00 23.93 174 SER A CA 1
ATOM 1372 C C . SER A 1 174 ? 12.154 37.770 -1.551 1.00 22.34 174 SER A C 1
ATOM 1373 O O . SER A 1 174 ? 12.428 36.579 -1.688 1.00 23.38 174 SER A O 1
ATOM 1376 N N . ILE A 1 175 ? 13.078 38.707 -1.393 1.00 20.24 175 ILE A N 1
ATOM 1377 C CA . ILE A 1 175 ? 14.492 38.370 -1.354 1.00 20.03 175 ILE A CA 1
ATOM 1378 C C . ILE A 1 175 ? 15.056 38.758 0.004 1.00 19.14 175 ILE A C 1
ATOM 1379 O O . ILE A 1 175 ? 14.941 39.906 0.426 1.00 20.09 175 ILE A O 1
ATOM 1384 N N . VAL A 1 176 ? 15.644 37.785 0.690 1.00 20.57 176 VAL A N 1
ATOM 1385 C CA . VAL A 1 176 ? 16.239 38.003 2.003 1.00 18.14 176 VAL A CA 1
ATOM 1386 C C . VAL A 1 176 ? 17.721 37.673 1.918 1.00 19.87 176 VAL A C 1
ATOM 1387 O O . VAL A 1 176 ? 18.095 36.578 1.501 1.00 16.53 176 VAL A O 1
ATOM 1391 N N . ALA A 1 177 ? 18.562 38.621 2.318 1.00 18.14 177 ALA A N 1
ATOM 1392 C CA . ALA A 1 177 ? 20.005 38.425 2.269 1.00 19.68 177 ALA A CA 1
ATOM 1393 C C . ALA A 1 177 ? 20.408 37.859 0.907 1.00 19.60 177 ALA A C 1
ATOM 1394 O O . ALA A 1 177 ? 21.280 36.994 0.809 1.00 21.62 177 ALA A O 1
ATOM 1396 N N . GLY A 1 178 ? 19.740 38.334 -0.139 1.00 19.39 178 GLY A N 1
ATOM 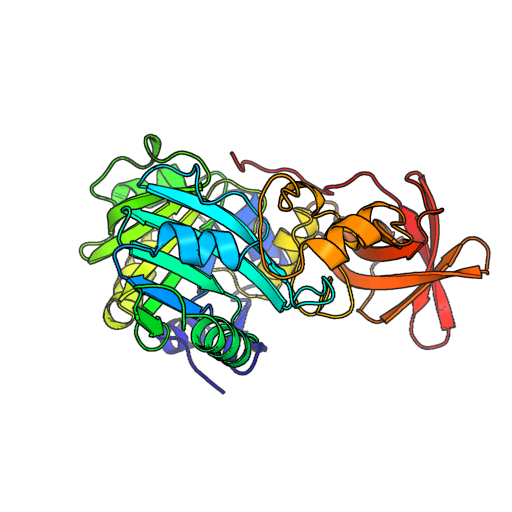1397 C CA . GLY A 1 178 ? 20.054 37.895 -1.487 1.00 22.71 178 GLY A CA 1
ATOM 1398 C C . GLY A 1 178 ? 19.492 36.574 -1.983 1.00 23.12 178 GLY A C 1
ATOM 1399 O O . GLY A 1 178 ? 19.890 36.112 -3.052 1.00 22.93 178 GLY A O 1
ATOM 1400 N N . VAL A 1 179 ? 18.579 35.955 -1.239 1.00 21.28 179 VAL A N 1
ATOM 1401 C CA . VAL A 1 179 ? 18.006 34.686 -1.688 1.00 21.99 179 VAL A CA 1
ATOM 1402 C C . VAL A 1 179 ? 16.482 34.708 -1.675 1.00 22.13 179 VAL A C 1
ATOM 1403 O O . VAL A 1 179 ? 15.867 35.371 -0.838 1.00 21.95 179 VAL A O 1
ATOM 1407 N N . GLU A 1 180 ? 15.881 33.985 -2.617 1.00 20.31 180 GLU A N 1
ATOM 1408 C CA . GLU A 1 180 ? 14.428 33.909 -2.724 1.00 22.48 180 GLU A CA 1
ATOM 1409 C C . GLU A 1 180 ? 13.877 33.296 -1.446 1.00 20.55 180 GLU A C 1
ATOM 1410 O O . GLU A 1 180 ? 14.332 32.237 -1.012 1.00 18.47 180 GLU A O 1
ATOM 1416 N N . THR A 1 181 ? 12.893 33.960 -0.853 1.00 20.98 181 THR A N 1
ATOM 1417 C CA . THR A 1 181 ? 12.308 33.483 0.391 1.00 19.15 181 THR A CA 1
ATOM 1418 C C . THR A 1 181 ? 10.809 33.716 0.440 1.00 19.81 181 THR A C 1
ATOM 1419 O O . THR A 1 181 ? 10.302 34.681 -0.129 1.00 22.48 181 THR A O 1
ATOM 1423 N N . LEU A 1 182 ? 10.096 32.816 1.109 1.00 18.15 182 LEU A N 1
ATOM 1424 C CA . LEU A 1 182 ? 8.662 32.984 1.278 1.00 15.32 182 LEU A CA 1
ATOM 1425 C C . LEU A 1 182 ? 8.570 33.537 2.703 1.00 17.33 182 LEU A C 1
ATOM 1426 O O . LEU A 1 182 ? 8.785 32.808 3.671 1.00 15.43 182 LEU A O 1
ATOM 1431 N N . VAL A 1 183 ? 8.286 34.833 2.814 1.00 13.75 183 VAL A N 1
ATOM 1432 C CA . VAL A 1 183 ? 8.197 35.510 4.104 1.00 13.99 183 VAL A CA 1
ATOM 1433 C C . VAL A 1 183 ? 6.757 35.674 4.579 1.00 8.40 183 VAL A C 1
ATOM 1434 O O . VAL A 1 183 ? 5.926 36.265 3.893 1.00 13.42 183 VAL A O 1
ATOM 1438 N N . SER A 1 184 ? 6.479 35.163 5.773 1.00 13.48 184 SER A N 1
ATOM 1439 C CA . SER A 1 184 ? 5.143 35.239 6.361 1.00 10.55 184 SER A CA 1
ATOM 1440 C C . SER A 1 184 ? 5.199 35.885 7.742 1.00 10.62 184 SER A C 1
ATOM 1441 O O . SER A 1 184 ? 6.201 35.769 8.444 1.00 14.46 184 SER A O 1
ATOM 1444 N N . ARG A 1 185 ? 4.130 36.579 8.120 1.00 10.45 185 ARG A N 1
ATOM 1445 C CA . ARG A 1 185 ? 4.068 37.189 9.440 1.00 10.74 185 ARG A CA 1
ATOM 1446 C C . ARG A 1 185 ? 3.343 36.151 10.280 1.00 11.90 185 ARG A C 1
ATOM 1447 O O . ARG A 1 185 ? 2.128 36.199 10.470 1.00 13.16 185 ARG A O 1
ATOM 1455 N N . THR A 1 186 ? 4.120 35.188 10.751 1.00 13.83 186 THR A N 1
ATOM 1456 C CA . THR A 1 186 ? 3.613 34.084 11.539 1.00 12.67 186 THR A CA 1
ATOM 1457 C C . THR A 1 186 ? 4.602 33.802 12.651 1.00 10.86 186 THR A C 1
ATOM 1458 O O . THR A 1 186 ? 5.731 34.293 12.625 1.00 11.38 186 THR A O 1
ATOM 1462 N N . GLY A 1 187 ? 4.189 32.991 13.620 1.00 12.71 187 GLY A N 1
ATOM 1463 C CA . GLY A 1 187 ? 5.080 32.696 14.722 1.00 8.77 187 GLY A CA 1
ATOM 1464 C C . GLY A 1 187 ? 4.459 31.784 15.763 1.00 11.11 187 GLY A C 1
ATOM 1465 O O . GLY A 1 187 ? 3.283 31.434 15.675 1.00 10.78 187 GLY A O 1
ATOM 1466 N N . TYR A 1 188 ? 5.256 31.446 16.772 1.00 8.56 188 TYR A N 1
ATOM 1467 C CA . TYR A 1 188 ? 4.858 30.524 17.832 1.00 11.14 188 TYR A CA 1
ATOM 1468 C C . TYR A 1 188 ? 5.324 31.097 19.171 1.00 10.80 188 TYR A C 1
ATOM 1469 O O . TYR A 1 188 ? 5.545 30.360 20.132 1.00 9.61 188 TYR A O 1
ATOM 1478 N N . THR A 1 189 ? 5.450 32.421 19.232 1.00 9.87 189 THR A N 1
ATOM 1479 C CA . THR A 1 189 ? 5.958 33.076 20.430 1.00 10.71 189 THR A CA 1
ATOM 1480 C C . THR A 1 189 ? 5.045 34.048 21.170 1.00 12.10 189 THR A C 1
ATOM 1481 O O . THR A 1 189 ? 5.254 34.302 22.354 1.00 12.85 189 THR A O 1
ATOM 1485 N N . GLY A 1 190 ? 4.055 34.606 20.487 1.00 8.07 190 GLY A N 1
ATOM 1486 C CA . GLY A 1 190 ? 3.191 35.568 21.148 1.00 12.39 190 GLY A CA 1
ATOM 1487 C C . GLY A 1 190 ? 3.706 36.981 20.923 1.00 15.05 190 GLY A C 1
ATOM 1488 O O . GLY A 1 190 ? 3.136 37.955 21.417 1.00 16.07 190 GLY A O 1
ATOM 1489 N N . GLU A 1 191 ? 4.802 37.089 20.177 1.00 14.45 191 GLU A N 1
ATOM 1490 C CA . GLU A 1 191 ? 5.402 38.381 19.840 1.00 13.50 191 GLU A CA 1
ATOM 1491 C C . GLU A 1 191 ? 5.246 38.569 18.336 1.00 15.19 191 GLU A C 1
ATOM 1492 O O . GLU A 1 191 ? 4.859 37.638 17.632 1.00 12.72 191 GLU A O 1
ATOM 1498 N N . ASP A 1 192 ? 5.538 39.766 17.835 1.00 13.38 192 ASP A N 1
ATOM 1499 C CA . ASP A 1 192 ? 5.462 39.986 16.396 1.00 13.58 192 ASP A CA 1
ATOM 1500 C C . ASP A 1 192 ? 6.604 39.142 15.848 1.00 11.34 192 ASP A C 1
ATOM 1501 O O . ASP A 1 192 ? 7.462 38.701 16.607 1.00 12.20 192 ASP A O 1
ATOM 1506 N N . GLY A 1 193 ? 6.613 38.890 14.547 1.00 12.18 193 GLY A N 1
ATOM 1507 C CA . GLY A 1 193 ? 7.686 38.086 13.993 1.00 6.62 193 GLY A CA 1
ATOM 1508 C C . GLY A 1 193 ? 7.348 37.516 12.633 1.00 8.30 193 GLY A C 1
ATOM 1509 O O . GLY A 1 193 ? 6.223 37.649 12.150 1.00 10.41 193 GLY A O 1
ATOM 1510 N N . PHE A 1 194 ? 8.334 36.881 12.012 1.00 9.95 194 PHE A N 1
ATOM 1511 C CA . PHE A 1 194 ? 8.146 36.289 10.697 1.00 8.36 194 PHE A CA 1
ATOM 1512 C C . PHE A 1 194 ? 8.795 34.921 10.618 1.00 10.65 194 PHE A C 1
ATOM 1513 O O . PHE A 1 194 ? 9.575 34.526 11.483 1.00 9.64 194 PHE A O 1
ATOM 1521 N N . GLU A 1 195 ? 8.439 34.195 9.568 1.00 10.03 195 GLU A N 1
ATOM 1522 C CA . GLU A 1 195 ? 9.027 32.902 9.299 1.00 11.45 195 GLU A CA 1
ATOM 1523 C C . GLU A 1 195 ? 9.528 33.027 7.878 1.00 10.60 195 GLU A C 1
ATOM 1524 O O . GLU A 1 195 ? 8.851 33.586 7.008 1.00 11.31 195 GLU A O 1
ATOM 1530 N N . LEU A 1 196 ? 10.739 32.536 7.666 1.00 12.61 196 LEU A N 1
ATOM 1531 C CA . LEU A 1 196 ? 11.386 32.614 6.373 1.00 13.43 196 LEU A CA 1
ATOM 1532 C C . LEU A 1 196 ? 11.583 31.218 5.818 1.00 11.00 196 LEU A C 1
ATOM 1533 O O . LEU A 1 196 ? 12.380 30.443 6.344 1.00 9.61 196 LEU A O 1
ATOM 1538 N N . MET A 1 197 ? 10.840 30.902 4.764 1.00 10.85 197 MET A N 1
ATOM 1539 C CA . MET A 1 197 ? 10.937 29.601 4.127 1.00 11.98 197 MET A CA 1
ATOM 1540 C C . MET A 1 197 ? 11.856 29.768 2.928 1.00 13.83 197 MET A C 1
ATOM 1541 O O . MET A 1 197 ? 11.750 30.742 2.178 1.00 14.69 197 MET A O 1
ATOM 1546 N N . LEU A 1 198 ? 12.765 28.825 2.746 1.00 11.76 198 LEU A N 1
ATOM 1547 C CA . LEU A 1 198 ? 13.703 28.932 1.645 1.00 15.88 198 LEU A CA 1
ATOM 1548 C C . LEU A 1 198 ? 14.349 27.610 1.296 1.00 16.27 198 LEU A C 1
ATOM 1549 O O . LEU A 1 198 ? 14.164 26.612 1.993 1.00 16.63 198 LEU A O 1
ATOM 1554 N N . GLU A 1 199 ? 15.101 27.600 0.202 1.00 15.06 199 GLU A N 1
ATOM 1555 C CA . GLU A 1 199 ? 15.790 26.386 -0.192 1.00 13.58 199 GLU A CA 1
ATOM 1556 C C . GLU A 1 199 ? 16.839 26.097 0.868 1.00 15.39 199 GLU A C 1
ATOM 1557 O O . GLU A 1 199 ? 17.551 26.998 1.318 1.00 13.79 199 GLU A O 1
ATOM 1563 N N . ALA A 1 200 ? 16.916 24.836 1.277 1.00 13.96 200 ALA A N 1
ATOM 1564 C CA . ALA A 1 200 ? 17.856 24.411 2.303 1.00 15.64 200 ALA A CA 1
ATOM 1565 C C . ALA A 1 200 ? 19.294 24.844 2.030 1.00 15.21 200 ALA A C 1
ATOM 1566 O O . ALA A 1 200 ? 20.025 25.196 2.955 1.00 15.46 200 ALA A O 1
ATOM 1568 N N . LYS A 1 201 ? 19.700 24.817 0.764 1.00 19.06 201 LYS A N 1
ATOM 1569 C CA . LYS A 1 201 ? 21.061 25.195 0.395 1.00 20.27 201 LYS A CA 1
ATOM 1570 C C . LYS A 1 201 ? 21.396 26.631 0.797 1.00 20.71 201 LYS A C 1
ATOM 1571 O O . LYS A 1 201 ? 22.558 26.959 1.031 1.00 23.96 201 LYS A O 1
ATOM 1577 N N . ASN A 1 202 ? 20.377 27.479 0.885 1.00 19.34 202 ASN A N 1
ATOM 1578 C CA . ASN A 1 202 ? 20.575 28.882 1.245 1.00 18.95 202 ASN A CA 1
ATOM 1579 C C . ASN A 1 202 ? 20.385 29.209 2.725 1.00 18.87 202 ASN A C 1
ATOM 1580 O O . ASN A 1 202 ? 20.555 30.360 3.136 1.00 20.53 202 ASN A O 1
ATOM 1585 N N . ALA A 1 203 ? 20.035 28.212 3.527 1.00 19.52 203 ALA A N 1
ATOM 1586 C CA . ALA A 1 203 ? 19.815 28.441 4.952 1.00 18.40 203 ALA A CA 1
ATOM 1587 C C . ALA A 1 203 ? 21.052 28.971 5.684 1.00 18.37 203 ALA A C 1
ATOM 1588 O O . ALA A 1 203 ? 20.963 29.934 6.447 1.00 20.80 203 ALA A O 1
ATOM 1590 N N . PRO A 1 204 ? 22.220 28.350 5.466 1.00 16.75 204 PRO A N 1
ATOM 1591 C CA . PRO A 1 204 ? 23.442 28.805 6.136 1.00 18.74 204 PRO A CA 1
ATOM 1592 C C . PRO A 1 204 ? 23.741 30.291 5.940 1.00 20.79 204 PRO A C 1
ATOM 1593 O O . PRO A 1 204 ? 24.027 31.003 6.901 1.00 19.31 204 PRO A O 1
ATOM 1597 N N . LYS A 1 205 ? 23.673 30.757 4.697 1.00 22.94 205 LYS A N 1
ATOM 1598 C CA . LYS A 1 205 ? 23.957 32.156 4.402 1.00 23.49 205 LYS A CA 1
ATOM 1599 C C . LYS A 1 205 ? 22.937 33.098 5.031 1.00 21.48 205 LYS A C 1
ATOM 1600 O O . LYS A 1 205 ? 23.303 34.130 5.591 1.00 18.90 205 LYS A O 1
ATOM 1606 N N . VAL A 1 206 ? 21.658 32.750 4.941 1.00 18.16 206 VAL A N 1
ATOM 1607 C CA . VAL A 1 206 ? 20.625 33.598 5.515 1.00 17.82 206 VAL A CA 1
ATOM 1608 C C . VAL A 1 206 ? 20.779 33.662 7.030 1.00 18.34 206 VAL A C 1
ATOM 1609 O O . VAL A 1 206 ? 20.658 34.732 7.630 1.00 18.35 206 VAL A O 1
ATOM 1613 N N . TRP A 1 207 ? 21.047 32.512 7.641 1.00 16.95 207 TRP A N 1
ATOM 1614 C CA . TRP A 1 207 ? 21.226 32.439 9.087 1.00 16.44 207 TRP A CA 1
ATOM 1615 C C . TRP A 1 207 ? 22.402 33.303 9.543 1.00 18.10 207 TRP A C 1
ATOM 1616 O O . TRP A 1 207 ? 22.292 34.043 10.524 1.00 14.81 207 TRP A O 1
ATOM 1627 N N . ASP A 1 208 ? 23.523 33.218 8.831 1.00 17.61 208 ASP A N 1
ATOM 1628 C CA . ASP A 1 208 ? 24.689 34.014 9.198 1.00 18.57 208 ASP A CA 1
ATOM 1629 C C . ASP A 1 208 ? 24.400 35.507 9.085 1.00 18.27 208 ASP A C 1
ATOM 1630 O O . ASP A 1 208 ? 24.795 36.289 9.952 1.00 19.74 208 ASP A O 1
ATOM 1635 N N . ALA A 1 209 ? 23.715 35.901 8.015 1.00 17.44 209 ALA A N 1
ATOM 1636 C CA . ALA A 1 209 ? 23.380 37.304 7.805 1.00 18.54 209 ALA A CA 1
ATOM 1637 C C . ALA A 1 209 ? 22.491 37.803 8.936 1.00 18.53 209 ALA A C 1
ATOM 1638 O O . ALA A 1 209 ? 22.662 38.921 9.430 1.00 16.68 209 ALA A O 1
ATOM 1640 N N . LEU A 1 210 ? 21.538 36.971 9.344 1.00 17.42 210 LEU A N 1
ATOM 1641 C CA . LEU A 1 210 ? 20.636 37.340 10.423 1.00 18.39 210 LEU A CA 1
ATOM 1642 C C . LEU A 1 210 ? 21.382 37.387 11.752 1.00 18.55 210 LEU A C 1
ATOM 1643 O O . LEU A 1 210 ? 21.149 38.285 12.563 1.00 20.01 210 LEU A O 1
ATOM 1648 N N . MET A 1 211 ? 22.283 36.432 11.976 1.00 15.86 211 MET A N 1
ATOM 1649 C CA . MET A 1 211 ? 23.057 36.418 13.212 1.00 19.04 211 MET A CA 1
ATOM 1650 C C . MET A 1 211 ? 23.779 37.752 13.367 1.00 22.35 211 MET A C 1
ATOM 1651 O O . MET A 1 211 ? 23.844 38.312 14.460 1.00 22.15 211 MET A O 1
ATOM 1656 N N . ASN A 1 212 ? 24.314 38.256 12.260 1.00 22.65 212 ASN A N 1
ATOM 1657 C CA . ASN A 1 212 ? 25.024 39.530 12.256 1.00 27.49 212 ASN A CA 1
ATOM 1658 C C . ASN A 1 212 ? 24.154 40.636 12.837 1.00 26.34 212 ASN A C 1
ATOM 1659 O O . ASN A 1 212 ? 24.597 41.401 13.690 1.00 27.40 212 ASN A O 1
ATOM 1664 N N . LEU A 1 213 ? 22.914 40.710 12.366 1.00 24.22 213 LEU A N 1
ATOM 1665 C CA . LEU A 1 213 ? 21.968 41.723 12.823 1.00 25.46 213 LEU A CA 1
ATOM 1666 C C . LEU A 1 213 ? 21.604 41.568 14.296 1.00 24.11 213 LEU A C 1
ATOM 1667 O O . LEU A 1 213 ? 21.452 42.558 15.011 1.00 18.78 213 LEU A O 1
ATOM 1672 N N . LEU A 1 214 ? 21.460 40.326 14.748 1.00 24.82 214 LEU A N 1
ATOM 1673 C CA . LEU A 1 214 ? 21.101 40.069 16.139 1.00 25.87 214 LEU A CA 1
ATOM 1674 C C . LEU A 1 214 ? 22.106 40.654 17.117 1.00 31.35 214 LEU A C 1
ATOM 1675 O O . LEU A 1 214 ? 21.727 41.276 18.109 1.00 26.05 214 LEU A O 1
ATOM 1680 N N . ARG A 1 215 ? 23.388 40.450 16.839 1.00 35.72 215 ARG A N 1
ATOM 1681 C CA . ARG A 1 215 ? 24.438 40.961 17.709 1.00 42.35 215 ARG A CA 1
ATOM 1682 C C . ARG A 1 215 ? 24.385 42.480 17.789 1.00 42.50 215 ARG A C 1
ATOM 1683 O O . ARG A 1 215 ? 24.756 43.070 18.801 1.00 44.09 215 ARG A O 1
ATOM 1691 N N . LYS A 1 216 ? 23.910 43.107 16.719 1.00 44.06 216 LYS A N 1
ATOM 1692 C CA . LYS A 1 216 ? 23.799 44.559 16.665 1.00 43.41 216 LYS A CA 1
ATOM 1693 C C . LYS A 1 216 ? 22.689 45.079 17.573 1.00 41.81 216 LYS A C 1
ATOM 1694 O O . LYS A 1 216 ? 22.818 46.145 18.171 1.00 40.18 216 LYS A O 1
ATOM 1700 N N . ILE A 1 217 ? 21.602 44.319 17.679 1.00 39.95 217 ILE A N 1
ATOM 1701 C CA . ILE A 1 217 ? 20.463 44.724 18.497 1.00 37.19 217 ILE A CA 1
ATOM 1702 C C . ILE A 1 217 ? 20.365 43.953 19.815 1.00 36.79 217 ILE A C 1
ATOM 1703 O O . ILE A 1 217 ? 19.367 44.049 20.529 1.00 38.22 217 ILE A O 1
ATOM 1708 N N . ASP A 1 218 ? 21.404 43.187 20.131 1.00 34.64 218 ASP A N 1
ATOM 1709 C CA . ASP A 1 218 ? 21.442 42.406 21.360 1.00 33.27 218 ASP A CA 1
ATOM 1710 C C . ASP A 1 218 ? 20.406 41.275 21.370 1.00 29.80 218 ASP A C 1
ATOM 1711 O O . ASP A 1 218 ? 19.944 40.848 22.429 1.00 27.91 218 ASP A O 1
ATOM 1716 N N . GLY A 1 219 ? 20.043 40.803 20.181 1.00 24.51 219 GLY A N 1
ATOM 1717 C CA . GLY A 1 219 ? 19.094 39.709 20.071 1.00 22.54 219 GLY A CA 1
ATOM 1718 C C . GLY A 1 219 ? 19.877 38.422 20.213 1.00 22.66 219 GLY A C 1
ATOM 1719 O O . GLY A 1 219 ? 21.084 38.468 20.452 1.00 18.89 219 GLY A O 1
ATOM 1720 N N . ARG A 1 220 ? 19.228 37.272 20.057 1.00 20.42 220 ARG A N 1
ATOM 1721 C CA . ARG A 1 220 ? 19.949 36.015 20.203 1.00 18.57 220 ARG A CA 1
ATOM 1722 C C . ARG A 1 220 ? 19.354 34.807 19.513 1.00 17.85 220 ARG A C 1
ATOM 1723 O O . ARG A 1 220 ? 18.152 34.740 19.272 1.00 15.65 220 ARG A O 1
ATOM 1731 N N . PRO A 1 221 ? 20.209 33.835 19.159 1.00 17.33 221 PRO A N 1
ATOM 1732 C CA . PRO A 1 221 ? 19.691 32.631 18.509 1.00 16.00 221 PRO A CA 1
ATOM 1733 C C . PRO A 1 221 ? 18.980 31.920 19.660 1.00 13.62 221 PRO A C 1
ATOM 1734 O O . PRO A 1 221 ? 19.481 31.928 20.787 1.00 13.76 221 PRO A O 1
ATOM 1738 N N . ALA A 1 222 ? 17.820 31.333 19.396 1.00 12.40 222 ALA A N 1
ATOM 1739 C CA . ALA A 1 222 ? 17.066 30.665 20.453 1.00 11.68 222 ALA A CA 1
ATOM 1740 C C . ALA A 1 222 ? 16.792 29.196 20.153 1.00 14.21 222 ALA A C 1
ATOM 1741 O O . ALA A 1 222 ? 16.421 28.839 19.033 1.00 11.09 222 ALA A O 1
ATOM 1743 N N . GLY A 1 223 ? 16.969 28.352 21.167 1.00 13.43 223 GLY A N 1
ATOM 1744 C CA . GLY A 1 223 ? 16.753 26.928 20.992 1.00 16.06 223 GLY A CA 1
ATOM 1745 C C . GLY A 1 223 ? 15.358 26.437 21.331 1.00 15.01 223 GLY A C 1
ATOM 1746 O O . GLY A 1 223 ? 14.444 27.226 21.555 1.00 8.30 223 GLY A O 1
ATOM 1747 N N . LEU A 1 224 ? 15.199 25.117 21.374 1.00 13.22 224 LEU A N 1
ATOM 1748 C CA . LEU A 1 224 ? 13.906 24.513 21.671 1.00 12.83 224 LEU A CA 1
ATOM 1749 C C . LEU A 1 224 ? 13.412 24.789 23.088 1.00 13.84 224 LEU A C 1
ATOM 1750 O O . LEU A 1 224 ? 12.205 24.810 23.335 1.00 13.73 224 LEU A O 1
ATOM 1755 N N . GLY A 1 225 ? 14.342 25.005 24.013 1.00 14.42 225 GLY A N 1
ATOM 1756 C CA . GLY A 1 225 ? 13.958 25.291 25.382 1.00 14.90 225 GLY A CA 1
ATOM 1757 C C . GLY A 1 225 ? 13.135 26.566 25.425 1.00 15.42 225 GLY A C 1
ATOM 1758 O O . GLY A 1 225 ? 12.032 26.585 25.975 1.00 13.05 225 GLY A O 1
ATOM 1759 N N . ALA A 1 226 ? 13.671 27.631 24.834 1.00 12.94 226 ALA A N 1
ATOM 1760 C CA . ALA A 1 226 ? 12.979 28.913 24.796 1.00 11.68 226 ALA A CA 1
ATOM 1761 C C . ALA A 1 226 ? 11.725 28.822 23.933 1.00 11.55 226 ALA A C 1
ATOM 1762 O O . ALA A 1 226 ? 10.726 29.482 24.204 1.00 11.18 226 ALA A O 1
ATOM 1764 N N . ARG A 1 227 ? 11.777 28.008 22.886 1.00 10.88 227 ARG A N 1
ATOM 1765 C CA . ARG A 1 227 ? 10.617 27.868 22.015 1.00 10.76 227 ARG A CA 1
ATOM 1766 C C . ARG A 1 227 ? 9.419 27.323 22.788 1.00 10.08 227 ARG A C 1
ATOM 1767 O O . ARG A 1 227 ? 8.299 27.824 22.651 1.00 10.42 227 ARG A O 1
ATOM 1775 N N . ASP A 1 228 ? 9.647 26.305 23.610 1.00 9.82 228 ASP A N 1
ATOM 1776 C CA . ASP A 1 228 ? 8.548 25.725 24.372 1.00 12.48 228 ASP A CA 1
ATOM 1777 C C . ASP A 1 228 ? 8.042 26.677 25.452 1.00 11.28 228 ASP A C 1
ATOM 1778 O O . ASP A 1 228 ? 6.837 26.762 25.700 1.00 10.05 228 ASP A O 1
ATOM 1783 N N . VAL A 1 229 ? 8.960 27.383 26.102 1.00 10.37 229 VAL A N 1
ATOM 1784 C CA . VAL A 1 229 ? 8.566 28.332 27.140 1.00 12.15 229 VAL A CA 1
ATOM 1785 C C . VAL A 1 229 ? 7.688 29.416 26.532 1.00 10.68 229 VAL A C 1
ATOM 1786 O O . VAL A 1 229 ? 6.606 29.707 27.041 1.00 11.19 229 VAL A O 1
ATOM 1790 N N . CYS A 1 230 ? 8.153 30.006 25.434 1.00 9.82 230 CYS A N 1
ATOM 1791 C CA . CYS A 1 230 ? 7.406 31.077 24.782 1.00 8.77 230 CYS A CA 1
ATOM 1792 C C . CYS A 1 230 ? 6.047 30.652 24.248 1.00 9.22 230 CYS A C 1
ATOM 1793 O O . CYS A 1 230 ? 5.068 31.378 24.394 1.00 7.46 230 CYS A O 1
ATOM 1796 N N . ARG A 1 231 ? 5.977 29.480 23.627 1.00 11.41 231 ARG A N 1
ATOM 1797 C CA . ARG A 1 231 ? 4.698 29.030 23.086 1.00 9.57 231 ARG A CA 1
ATOM 1798 C C . ARG A 1 231 ? 3.706 28.719 24.199 1.00 8.38 231 ARG A C 1
ATOM 1799 O O . ARG A 1 231 ? 2.516 28.987 24.055 1.00 9.45 231 ARG A O 1
ATOM 1807 N N . LEU A 1 232 ? 4.194 28.160 25.305 1.00 9.10 232 LEU A N 1
ATOM 1808 C CA . LEU A 1 232 ? 3.320 27.828 26.427 1.00 5.95 232 LEU A CA 1
ATOM 1809 C C . LEU A 1 232 ? 2.810 29.125 27.054 1.00 10.41 232 LEU A C 1
ATOM 1810 O O . LEU A 1 232 ? 1.624 29.242 27.380 1.00 10.67 232 LEU A O 1
ATOM 1815 N N . GLU A 1 233 ? 3.700 30.100 27.224 1.00 8.55 233 GLU A N 1
ATOM 1816 C CA . GLU A 1 233 ? 3.291 31.382 27.784 1.00 8.84 233 GLU A CA 1
ATOM 1817 C C . GLU A 1 233 ? 2.210 31.965 26.873 1.00 10.92 233 GLU A C 1
ATOM 1818 O O . GLU A 1 233 ? 1.179 32.451 27.348 1.00 10.46 233 GLU A O 1
ATOM 1824 N N . ALA A 1 234 ? 2.451 31.908 25.562 1.00 11.81 234 ALA A N 1
ATOM 1825 C CA . ALA A 1 234 ? 1.510 32.428 24.568 1.00 11.92 234 ALA A CA 1
ATOM 1826 C C . ALA A 1 234 ? 0.279 31.540 24.519 1.00 13.18 234 ALA A C 1
ATOM 1827 O O . ALA A 1 234 ? -0.739 31.886 23.912 1.00 10.42 234 ALA A O 1
ATOM 1829 N N . THR A 1 235 ? 0.397 30.386 25.163 1.00 14.22 235 THR A N 1
ATOM 1830 C CA . THR A 1 235 ? -0.673 29.411 25.256 1.00 10.98 235 THR A CA 1
ATOM 1831 C C . THR A 1 235 ? -1.030 28.764 23.923 1.00 11.47 235 THR A C 1
ATOM 1832 O O . THR A 1 235 ? -2.196 28.509 23.633 1.00 13.27 235 THR A O 1
ATOM 1836 N N . TYR A 1 236 ? -0.015 28.506 23.105 1.00 9.63 236 TYR A N 1
ATOM 1837 C CA . TYR A 1 236 ? -0.233 27.837 21.832 1.00 9.39 236 TYR A CA 1
ATOM 1838 C C . TYR A 1 236 ? -0.034 26.352 22.110 1.00 10.31 236 TYR A C 1
ATOM 1839 O O . TYR A 1 236 ? 0.668 25.978 23.051 1.00 10.23 236 TYR A O 1
ATOM 1848 N N . LEU A 1 237 ? -0.634 25.507 21.283 1.00 9.68 237 LEU A N 1
ATOM 1849 C CA . LEU A 1 237 ? -0.540 24.071 21.491 1.00 9.49 237 LEU A CA 1
ATOM 1850 C C . LEU A 1 237 ? 0.613 23.383 20.783 1.00 12.57 237 LEU A C 1
ATOM 1851 O O . LEU A 1 237 ? 1.176 23.895 19.812 1.00 12.05 237 LEU A O 1
ATOM 1856 N N . LEU A 1 238 ? 0.961 22.206 21.289 1.00 12.26 238 LEU A N 1
ATOM 1857 C CA . LEU A 1 238 ? 2.024 21.405 20.705 1.00 12.09 238 LEU A CA 1
ATOM 1858 C C . LEU A 1 238 ? 1.454 20.015 20.479 1.00 13.53 238 LEU A C 1
ATOM 1859 O O . LEU A 1 238 ? 1.137 19.305 21.435 1.00 12.46 238 LEU A O 1
ATOM 1864 N N . TYR A 1 239 ? 1.309 19.636 19.214 1.00 8.71 239 TYR A N 1
ATOM 1865 C CA . TYR A 1 239 ? 0.758 18.331 18.884 1.00 10.10 239 TYR A CA 1
ATOM 1866 C C . TYR A 1 239 ? 1.533 17.218 19.561 1.00 10.80 239 TYR A C 1
ATOM 1867 O O . TYR A 1 239 ? 2.766 17.234 19.583 1.00 12.51 239 TYR A O 1
ATOM 1876 N N . GLY A 1 240 ? 0.800 16.250 20.106 1.00 12.35 240 GLY A N 1
ATOM 1877 C CA . GLY A 1 240 ? 1.432 15.134 20.782 1.00 11.57 240 GLY A CA 1
ATOM 1878 C C . GLY A 1 240 ? 1.460 15.351 22.281 1.00 13.07 240 GLY A C 1
ATOM 1879 O O . GLY A 1 240 ? 1.445 14.396 23.061 1.00 13.53 240 GLY A O 1
ATOM 1880 N N . GLN A 1 241 ? 1.507 16.612 22.694 1.00 10.91 241 GLN A N 1
ATOM 1881 C CA . GLN A 1 241 ? 1.531 16.928 24.115 1.00 11.54 241 GLN A CA 1
ATOM 1882 C C . GLN A 1 241 ? 0.162 17.409 24.589 1.00 11.07 241 GLN A C 1
ATOM 1883 O O . GLN A 1 241 ? -0.386 16.882 25.553 1.00 10.64 241 GLN A O 1
ATOM 1889 N N . ASP A 1 242 ? -0.403 18.389 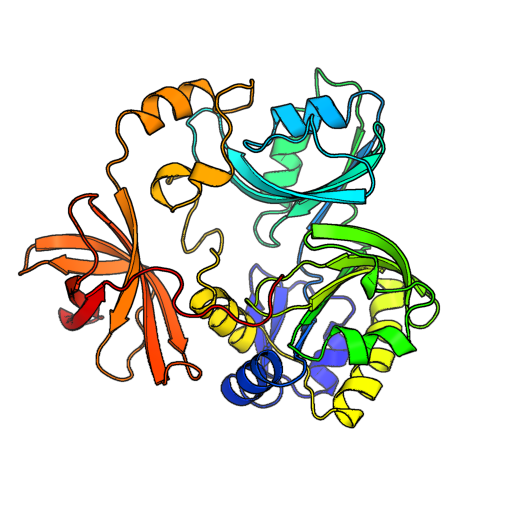23.890 1.00 8.44 242 ASP A N 1
ATOM 1890 C CA . ASP A 1 242 ? -1.700 18.940 24.271 1.00 8.53 242 ASP A CA 1
ATOM 1891 C C . ASP A 1 242 ? -2.878 18.304 23.547 1.00 11.26 242 ASP A C 1
ATOM 1892 O O . ASP A 1 242 ? -3.994 18.301 24.057 1.00 12.38 242 ASP A O 1
ATOM 1897 N N . MET A 1 243 ? -2.635 17.786 22.350 1.00 10.16 243 MET A N 1
ATOM 1898 C CA . MET A 1 243 ? -3.703 17.160 21.587 1.00 9.55 243 MET A CA 1
ATOM 1899 C C . MET A 1 243 ? -3.123 16.101 20.666 1.00 10.23 243 MET A C 1
ATOM 1900 O O . MET A 1 243 ? -1.946 16.143 20.325 1.00 11.57 243 MET A O 1
ATOM 1905 N N . ASP A 1 244 ? -3.957 15.136 20.297 1.00 12.28 244 ASP A N 1
ATOM 1906 C CA . ASP A 1 244 ? -3.567 14.070 19.382 1.00 12.00 244 ASP A CA 1
ATOM 1907 C C . ASP A 1 244 ? -4.839 13.505 18.787 1.00 11.30 244 ASP A C 1
ATOM 1908 O O . ASP A 1 244 ? -5.886 14.141 18.852 1.00 10.24 244 ASP A O 1
ATOM 1913 N N . GLU A 1 245 ? -4.771 12.310 18.221 1.00 10.99 245 GLU A N 1
ATOM 1914 C CA . GLU A 1 245 ? -5.961 11.744 17.612 1.00 13.30 245 GLU A CA 1
ATOM 1915 C C . GLU A 1 245 ? -7.029 11.331 18.617 1.00 14.44 245 GLU A C 1
ATOM 1916 O O . GLU A 1 245 ? -8.152 11.007 18.234 1.00 15.58 245 GLU A O 1
ATOM 1922 N N . ASN A 1 246 ? -6.694 11.381 19.906 1.00 14.18 246 ASN A N 1
ATOM 1923 C CA . ASN A 1 246 ? -7.652 11.023 20.944 1.00 14.41 246 ASN A CA 1
ATOM 1924 C C . ASN A 1 246 ? -8.394 12.242 21.502 1.00 15.55 246 ASN A C 1
ATOM 1925 O O . ASN A 1 246 ? -9.156 12.130 22.458 1.00 14.68 246 ASN A O 1
ATOM 1930 N N . THR A 1 247 ? -8.164 13.407 20.897 1.00 13.01 247 THR A N 1
ATOM 1931 C CA . THR A 1 247 ? -8.848 14.636 21.302 1.00 13.42 247 THR A CA 1
ATOM 1932 C C . THR A 1 247 ? -9.448 15.263 20.054 1.00 13.42 247 THR A C 1
ATOM 1933 O O . THR A 1 247 ? -8.866 15.159 18.975 1.00 12.41 247 THR A O 1
ATOM 1937 N N . ASN A 1 248 ? -10.616 15.887 20.178 1.00 9.52 248 ASN A N 1
ATOM 1938 C CA . ASN A 1 248 ? -11.181 16.561 19.020 1.00 11.18 248 ASN A CA 1
ATOM 1939 C C . ASN A 1 248 ? -10.879 18.044 19.256 1.00 10.54 248 ASN A C 1
ATOM 1940 O O . ASN A 1 248 ? -10.531 18.445 20.372 1.00 9.66 248 ASN A O 1
ATOM 1945 N N . PRO A 1 249 ? -10.986 18.879 18.216 1.00 11.70 249 PRO A N 1
ATOM 1946 C CA . PRO A 1 249 ? -10.705 20.316 18.337 1.00 11.17 249 PRO A CA 1
ATOM 1947 C C . PRO A 1 249 ? -11.429 21.069 19.446 1.00 10.18 249 PRO A C 1
ATOM 1948 O O . PRO A 1 249 ? -10.852 21.948 20.089 1.00 10.44 249 PRO A O 1
ATOM 1952 N N . PHE A 1 250 ? -12.696 20.742 19.658 1.00 12.95 250 PHE A N 1
ATOM 1953 C CA . PHE A 1 250 ? -13.482 21.431 20.674 1.00 13.19 250 PHE A CA 1
ATOM 1954 C C . PHE A 1 250 ? -12.943 21.230 22.085 1.00 12.21 250 PHE A C 1
ATOM 1955 O O . PHE A 1 250 ? -13.031 22.125 22.923 1.00 12.90 250 PHE A O 1
ATOM 1963 N N . GLU A 1 251 ? -12.377 20.057 22.335 1.00 12.65 251 GLU A N 1
ATOM 1964 C CA . GLU A 1 251 ? -11.836 19.720 23.647 1.00 10.64 251 GLU A CA 1
ATOM 1965 C C . GLU A 1 251 ? -10.552 20.446 24.028 1.00 11.21 251 GLU A C 1
ATOM 1966 O O . GLU A 1 251 ? -10.213 20.530 25.209 1.00 9.55 251 GLU A O 1
ATOM 1972 N N . VAL A 1 252 ? -9.838 20.973 23.038 1.00 11.21 252 VAL A N 1
ATOM 1973 C CA . VAL A 1 252 ? -8.579 21.656 23.314 1.00 12.68 252 VAL A CA 1
ATOM 1974 C C . VAL A 1 252 ? -8.567 23.149 22.994 1.00 14.08 252 VAL A C 1
ATOM 1975 O O . VAL A 1 252 ? -7.504 23.740 22.809 1.00 16.76 252 VAL A O 1
ATOM 1979 N N . GLY A 1 253 ? -9.754 23.748 22.932 1.00 10.62 253 GLY A N 1
ATOM 1980 C CA . GLY A 1 253 ? -9.869 25.174 22.675 1.00 14.00 253 GLY A CA 1
ATOM 1981 C C . GLY A 1 253 ? -9.687 25.628 21.241 1.00 14.91 253 GLY A C 1
ATOM 1982 O O . GLY A 1 253 ? -9.423 26.805 20.988 1.00 16.44 253 GLY A O 1
ATOM 1983 N N . LEU A 1 254 ? -9.844 24.710 20.296 1.00 15.88 254 LEU A N 1
ATOM 1984 C CA . LEU A 1 254 ? -9.665 25.036 18.887 1.00 15.68 254 LEU A CA 1
ATOM 1985 C C . LEU A 1 254 ? -10.976 25.110 18.112 1.00 14.85 254 LEU A C 1
ATOM 1986 O O . LEU A 1 254 ? -11.000 24.919 16.896 1.00 16.66 254 LEU A O 1
ATOM 1991 N N . SER A 1 255 ? -12.074 25.398 18.805 1.00 13.44 255 SER A N 1
ATOM 1992 C CA . SER A 1 255 ? -13.351 25.483 18.119 1.00 13.46 255 SER A CA 1
ATOM 1993 C C . SER A 1 255 ? -13.286 26.536 17.016 1.00 15.07 255 SER A C 1
ATOM 1994 O O . SER A 1 255 ? -13.920 26.386 15.973 1.00 17.20 255 SER A O 1
ATOM 1997 N N . TRP A 1 256 ? -12.484 27.578 17.230 1.00 15.35 256 TRP A N 1
ATOM 1998 C CA . TRP A 1 256 ? -12.362 28.657 16.252 1.00 14.87 256 TRP A CA 1
ATOM 1999 C C . TRP A 1 256 ? -11.745 28.286 14.900 1.00 17.77 256 TRP A C 1
ATOM 2000 O O . TRP A 1 256 ? -11.806 29.074 13.956 1.00 13.62 256 TRP A O 1
ATOM 2011 N N . VAL A 1 257 ? -11.142 27.107 14.791 1.00 15.68 257 VAL A N 1
ATOM 2012 C CA . VAL A 1 257 ? -10.574 26.708 13.505 1.00 14.25 257 VAL A CA 1
ATOM 2013 C C . VAL A 1 257 ? -11.474 25.682 12.821 1.00 15.17 257 VAL A C 1
ATOM 2014 O O . VAL A 1 257 ? -11.125 25.139 11.772 1.00 13.17 257 VAL A O 1
ATOM 2018 N N . VAL A 1 258 ? -12.635 25.423 13.417 1.00 15.39 258 VAL A N 1
ATOM 2019 C CA . VAL A 1 258 ? -13.583 24.459 12.863 1.00 14.89 258 VAL A CA 1
ATOM 2020 C C . VAL A 1 258 ? -14.834 25.163 12.358 1.00 19.39 258 VAL A C 1
ATOM 2021 O O . VAL A 1 258 ? -15.530 25.835 13.119 1.00 16.17 258 VAL A O 1
ATOM 2025 N N . LYS A 1 259 ? -15.118 25.012 11.072 1.00 17.92 259 LYS A N 1
ATOM 2026 C CA . LYS A 1 259 ? -16.301 25.635 10.500 1.00 23.01 259 LYS A CA 1
ATOM 2027 C C . LYS A 1 259 ? -17.222 24.554 9.961 1.00 22.65 259 LYS A C 1
ATOM 2028 O O . LYS A 1 259 ? -17.020 24.027 8.869 1.00 21.18 259 LYS A O 1
ATOM 2034 N N . LEU A 1 260 ? -18.235 24.231 10.760 1.00 22.72 260 LEU A N 1
ATOM 2035 C CA . LEU A 1 260 ? -19.207 23.196 10.438 1.00 24.76 260 LEU A CA 1
ATOM 2036 C C . LEU A 1 260 ? -20.165 23.550 9.307 1.00 25.91 260 LEU A C 1
ATOM 2037 O O . LEU A 1 260 ? -20.991 22.730 8.915 1.00 26.28 260 LEU A O 1
ATOM 2042 N N . ASN A 1 261 ? -20.067 24.766 8.785 1.00 29.02 261 ASN A N 1
ATOM 2043 C CA . ASN A 1 261 ? -20.955 25.175 7.706 1.00 31.29 261 ASN A CA 1
ATOM 2044 C C . ASN A 1 261 ? -20.472 24.636 6.364 1.00 30.54 261 ASN A C 1
ATOM 2045 O O . ASN A 1 261 ? -21.123 24.835 5.342 1.00 30.47 261 ASN A O 1
ATOM 2050 N N . LYS A 1 262 ? -19.328 23.956 6.368 1.00 29.05 262 LYS A N 1
ATOM 2051 C CA . LYS A 1 262 ? -18.779 23.384 5.141 1.00 29.92 262 LYS A CA 1
ATOM 2052 C C . LYS A 1 262 ? -18.592 21.877 5.292 1.00 31.24 262 LYS A C 1
ATOM 2053 O O . LYS A 1 262 ? -18.843 21.317 6.358 1.00 32.70 262 LYS A O 1
ATOM 2059 N N . ASP A 1 263 ? -18.138 21.226 4.226 1.00 31.64 263 ASP A N 1
ATOM 2060 C CA . ASP A 1 263 ? -17.926 19.783 4.245 1.00 29.96 263 ASP A CA 1
ATOM 2061 C C . ASP A 1 263 ? -16.433 19.454 4.313 1.00 27.78 263 ASP A C 1
ATOM 2062 O O . ASP A 1 263 ? -15.632 20.017 3.570 1.00 26.47 263 ASP A O 1
ATOM 2067 N N . PHE A 1 264 ? -16.063 18.540 5.204 1.00 21.63 264 PHE A N 1
ATOM 2068 C CA . PHE A 1 264 ? -14.664 18.149 5.358 1.00 19.45 264 PHE A CA 1
ATOM 2069 C C . PHE A 1 264 ? -14.559 16.819 6.094 1.00 18.56 264 PHE A C 1
ATOM 2070 O O . PHE A 1 264 ? -15.541 16.335 6.660 1.00 16.11 264 PHE A O 1
ATOM 2078 N N . VAL A 1 265 ? -13.365 16.233 6.089 1.00 16.72 265 VAL A N 1
ATOM 2079 C CA . VAL A 1 265 ? -13.139 14.954 6.755 1.00 15.01 265 VAL A CA 1
ATOM 2080 C C . VAL A 1 265 ? -13.300 15.097 8.263 1.00 14.21 265 VAL A C 1
ATOM 2081 O O . VAL A 1 265 ? -12.596 15.885 8.895 1.00 13.88 265 VAL A O 1
ATOM 2085 N N . GLY A 1 266 ? -14.229 14.327 8.829 1.00 12.01 266 GLY A N 1
ATOM 2086 C CA . GLY A 1 266 ? -14.489 14.382 10.258 1.00 14.47 266 GLY A CA 1
ATOM 2087 C C . GLY A 1 266 ? -15.681 15.260 10.613 1.00 18.55 266 GLY A C 1
ATOM 2088 O O . GLY A 1 266 ? -16.073 15.351 11.778 1.00 17.61 266 GLY A O 1
ATOM 2089 N N . LYS A 1 267 ? -16.262 15.901 9.602 1.00 18.19 267 LYS A N 1
ATOM 2090 C CA . LYS A 1 267 ? -17.408 16.790 9.783 1.00 22.21 267 LYS A CA 1
ATOM 2091 C C . LYS A 1 267 ? -18.550 16.198 10.613 1.00 20.46 267 LYS A C 1
ATOM 2092 O O . LYS A 1 267 ? -18.934 16.763 11.644 1.00 18.61 267 LYS A O 1
ATOM 2098 N N . GLU A 1 268 ? -19.102 15.078 10.157 1.00 19.97 268 GLU A N 1
ATOM 2099 C CA . GLU A 1 268 ? -20.207 14.432 10.865 1.00 21.86 268 GLU A CA 1
ATOM 2100 C C . GLU A 1 268 ? -19.853 14.096 12.303 1.00 20.12 268 GLU A C 1
ATOM 2101 O O . GLU A 1 268 ? -20.658 14.292 13.217 1.00 19.43 268 GLU A O 1
ATOM 2107 N N . ALA A 1 269 ? -18.647 13.580 12.498 1.00 16.38 269 ALA A N 1
ATOM 2108 C CA . ALA A 1 269 ? -18.191 13.224 13.829 1.00 18.19 269 ALA A CA 1
ATOM 2109 C C . ALA A 1 269 ? -18.116 14.477 14.696 1.00 16.42 269 ALA A C 1
ATOM 2110 O O . ALA A 1 269 ? -18.493 14.451 15.869 1.00 17.82 269 ALA A O 1
ATOM 2112 N N . LEU A 1 270 ? -17.647 15.579 14.118 1.00 14.71 270 LEU A N 1
ATOM 2113 C CA . LEU A 1 270 ? -17.524 16.817 14.877 1.00 15.59 270 LEU A CA 1
ATOM 2114 C C . LEU A 1 270 ? -18.856 17.475 15.214 1.00 15.64 270 LEU A C 1
ATOM 2115 O O . LEU A 1 270 ? -18.975 18.118 16.256 1.00 17.15 270 LEU A O 1
ATOM 2120 N N . LEU A 1 271 ? -19.853 17.325 14.344 1.00 15.49 271 LEU A N 1
ATOM 2121 C CA . LEU A 1 271 ? -21.170 17.891 14.622 1.00 17.39 271 LEU A CA 1
ATOM 2122 C C . LEU A 1 271 ? -21.668 17.264 15.917 1.00 15.51 271 LEU A C 1
ATOM 2123 O O . LEU A 1 271 ? -22.146 17.956 16.812 1.00 17.24 271 LEU A O 1
ATOM 2128 N N . LYS A 1 272 ? -21.557 15.943 16.005 1.00 15.70 272 LYS A N 1
ATOM 2129 C CA . LYS A 1 272 ? -21.982 15.225 17.198 1.00 18.61 272 LYS A CA 1
ATOM 2130 C C . LYS A 1 272 ? -21.093 15.573 18.392 1.00 19.37 272 LYS A C 1
ATOM 2131 O O . LYS A 1 272 ? -21.578 15.708 19.514 1.00 21.03 272 LYS A O 1
ATOM 2137 N N . ALA A 1 273 ? -19.794 15.727 18.149 1.00 16.25 273 ALA A N 1
ATOM 2138 C CA . ALA A 1 273 ? -18.860 16.066 19.221 1.00 16.70 273 ALA A CA 1
ATOM 2139 C C . ALA A 1 273 ? -19.182 17.430 19.826 1.00 18.25 273 ALA A C 1
ATOM 2140 O O . ALA A 1 273 ? -19.161 17.604 21.047 1.00 15.83 273 ALA A O 1
ATOM 2142 N N . LYS A 1 274 ? -19.474 18.398 18.964 1.00 16.35 274 LYS A N 1
ATOM 2143 C CA . LYS A 1 274 ? -19.790 19.751 19.405 1.00 19.00 274 LYS A CA 1
ATOM 2144 C C . LYS A 1 274 ? -20.978 19.768 20.365 1.00 18.27 274 LYS A C 1
ATOM 2145 O O . LYS A 1 274 ? -21.067 20.625 21.244 1.00 16.03 274 LYS A O 1
ATOM 2151 N N . GLU A 1 275 ? -21.887 18.816 20.191 1.00 18.95 275 GLU A N 1
ATOM 2152 C CA . GLU A 1 275 ? -23.070 18.729 21.036 1.00 24.25 275 GLU A CA 1
ATOM 2153 C C . GLU A 1 275 ? -22.744 18.352 22.477 1.00 27.01 275 GLU A C 1
ATOM 2154 O O . GLU A 1 275 ? -23.473 18.721 23.396 1.00 26.00 275 GLU A O 1
ATOM 2160 N N . LYS A 1 276 ? -21.655 17.615 22.676 1.00 26.30 276 LYS A N 1
ATOM 2161 C CA . LYS A 1 276 ? -21.262 17.210 24.021 1.00 27.97 276 LYS A CA 1
ATOM 2162 C C . LYS A 1 276 ? -19.763 17.307 24.272 1.00 22.71 276 LYS A C 1
ATOM 2163 O O . LYS A 1 276 ? -19.045 16.307 24.225 1.00 22.16 276 LYS A O 1
ATOM 2169 N N . VAL A 1 277 ? -19.298 18.521 24.534 1.00 20.06 277 VAL A N 1
ATOM 2170 C CA . VAL A 1 277 ? -17.889 18.754 24.818 1.00 16.84 277 VAL A CA 1
ATOM 2171 C C . VAL A 1 277 ? -17.726 18.497 26.310 1.00 16.25 277 VAL A C 1
ATOM 2172 O O . VAL A 1 277 ? -18.164 19.296 27.134 1.00 14.83 277 VAL A O 1
ATOM 2176 N N . GLU A 1 278 ? -17.097 17.376 26.648 1.00 13.81 278 GLU A N 1
ATOM 2177 C CA . GLU A 1 278 ? -16.916 16.983 28.041 1.00 15.11 278 GLU A CA 1
ATOM 2178 C C . GLU A 1 278 ? -15.552 17.306 28.647 1.00 14.99 278 GLU A C 1
ATOM 2179 O O . GLU A 1 278 ? -15.332 17.083 29.841 1.00 14.58 278 GLU A O 1
ATOM 2185 N N . ARG A 1 279 ? -14.637 17.819 27.831 1.00 12.76 279 ARG A N 1
ATOM 2186 C CA . ARG A 1 279 ? -13.309 18.164 28.310 1.00 13.04 279 ARG A CA 1
ATOM 2187 C C . ARG A 1 279 ? -12.878 19.529 27.790 1.00 12.83 279 ARG A C 1
ATOM 2188 O O . ARG A 1 279 ? -13.398 20.015 26.786 1.00 14.77 279 ARG A O 1
ATOM 2196 N N . LYS A 1 280 ? -11.921 20.140 28.479 1.00 10.55 280 LYS A N 1
ATOM 2197 C CA . LYS A 1 280 ? -11.408 21.447 28.086 1.00 10.77 280 LYS A CA 1
ATOM 2198 C C . LYS A 1 280 ? -9.945 21.549 28.491 1.00 11.90 280 LYS A C 1
ATOM 2199 O O . LYS A 1 280 ? -9.494 20.864 29.411 1.00 10.63 280 LYS A O 1
ATOM 2205 N N . LEU A 1 281 ? -9.206 22.409 27.802 1.00 9.83 281 LEU A N 1
ATOM 2206 C CA . LEU A 1 281 ? -7.796 22.593 28.100 1.00 9.27 281 LEU A CA 1
ATOM 2207 C C . LEU A 1 281 ? -7.667 23.900 28.876 1.00 10.34 281 LEU A C 1
ATOM 2208 O O . LEU A 1 281 ? -7.936 24.981 28.339 1.00 8.69 281 LEU A O 1
ATOM 2213 N N . VAL A 1 282 ? -7.277 23.799 30.145 1.00 8.78 282 VAL A N 1
ATOM 2214 C CA . VAL A 1 282 ? -7.136 24.984 30.984 1.00 7.48 282 VAL A CA 1
ATOM 2215 C C . VAL A 1 282 ? -5.683 25.345 31.266 1.00 10.77 282 VAL A C 1
ATOM 2216 O O . VAL A 1 282 ? -4.783 24.500 31.190 1.00 9.88 282 VAL A O 1
ATOM 2220 N N . ALA A 1 283 ? -5.477 26.617 31.585 1.00 10.46 283 ALA A N 1
ATOM 2221 C CA . ALA A 1 283 ? -4.165 27.157 31.918 1.00 10.06 283 ALA A CA 1
ATOM 2222 C C . ALA A 1 283 ? -4.043 27.119 33.436 1.00 11.42 283 ALA A C 1
ATOM 2223 O O . ALA A 1 283 ? -4.940 27.578 34.148 1.00 11.88 283 ALA A O 1
ATOM 2225 N N . LEU A 1 284 ? -2.936 26.570 33.923 1.00 12.50 284 LEU A N 1
ATOM 2226 C CA . LEU A 1 284 ? -2.698 26.468 35.355 1.00 9.80 284 LEU A CA 1
ATOM 2227 C C . LEU A 1 284 ? -1.432 27.186 35.794 1.00 9.42 284 LEU A C 1
ATOM 2228 O O . LEU A 1 284 ? -0.437 27.216 35.076 1.00 9.54 284 LEU A O 1
ATOM 2233 N N . GLU A 1 285 ? -1.479 27.774 36.982 1.00 10.05 285 GLU A N 1
ATOM 2234 C CA . GLU A 1 285 ? -0.303 28.411 37.546 1.00 11.00 285 GLU A CA 1
ATOM 2235 C C . GLU A 1 285 ? -0.087 27.667 38.852 1.00 11.46 285 GLU A C 1
ATOM 2236 O O . GLU A 1 285 ? -0.909 27.739 39.769 1.00 10.51 285 GLU A O 1
ATOM 2242 N N . LEU A 1 286 ? 1.004 26.912 38.909 1.00 13.94 286 LEU A N 1
ATOM 2243 C CA . LEU A 1 286 ? 1.325 26.130 40.091 1.00 14.40 286 LEU A CA 1
ATOM 2244 C C . LEU A 1 286 ? 2.102 26.950 41.103 1.00 15.00 286 LEU A C 1
ATOM 2245 O O . LEU A 1 286 ? 2.692 27.971 40.772 1.00 14.37 286 LEU A O 1
ATOM 2250 N N . SER A 1 287 ? 2.084 26.505 42.350 1.00 14.80 287 SER A N 1
ATOM 2251 C CA . SER A 1 287 ? 2.843 27.183 43.383 1.00 18.26 287 SER A CA 1
ATOM 2252 C C . SER A 1 287 ? 4.196 26.486 43.359 1.00 20.80 287 SER A C 1
ATOM 2253 O O . SER A 1 287 ? 4.284 25.323 42.962 1.00 21.24 287 SER A O 1
ATOM 2256 N N . GLY A 1 288 ? 5.254 27.187 43.748 1.00 21.10 288 GLY A N 1
ATOM 2257 C CA . GLY A 1 288 ? 6.564 26.558 43.757 1.00 21.98 288 GLY A CA 1
ATOM 2258 C C . GLY A 1 288 ? 7.354 26.636 42.464 1.00 21.82 288 GLY A C 1
ATOM 2259 O O . GLY A 1 288 ? 6.929 27.257 41.489 1.00 22.48 288 GLY A O 1
ATOM 2260 N N . LYS A 1 289 ? 8.509 25.981 42.456 1.00 21.24 289 LYS A N 1
ATOM 2261 C CA . LYS A 1 289 ? 9.397 25.996 41.302 1.00 25.29 289 LYS A CA 1
ATOM 2262 C C . LYS A 1 289 ? 9.365 24.727 40.453 1.00 22.71 289 LYS A C 1
ATOM 2263 O O . LYS A 1 289 ? 9.894 24.715 39.343 1.00 24.24 289 LYS A O 1
ATOM 2269 N N . ARG A 1 290 ? 8.752 23.667 40.969 1.00 19.38 290 ARG A N 1
ATOM 2270 C CA . ARG A 1 290 ? 8.684 22.405 40.238 1.00 20.77 290 ARG A CA 1
ATOM 2271 C C . ARG A 1 290 ? 7.835 22.533 38.979 1.00 16.47 290 ARG A C 1
ATOM 2272 O O . ARG A 1 290 ? 6.805 23.205 38.981 1.00 15.51 290 ARG A O 1
ATOM 2280 N N . ILE A 1 291 ? 8.268 21.869 37.912 1.00 12.73 291 ILE A N 1
ATOM 2281 C CA . ILE A 1 291 ? 7.566 21.911 36.638 1.00 13.17 291 ILE A CA 1
ATOM 2282 C C . ILE A 1 291 ? 6.752 20.641 36.388 1.00 13.73 291 ILE A C 1
ATOM 2283 O O . ILE A 1 291 ? 7.291 19.537 36.420 1.00 14.88 291 ILE A O 1
ATOM 2288 N N . ALA A 1 292 ? 5.458 20.807 36.133 1.00 14.14 292 ALA A N 1
ATOM 2289 C CA . ALA A 1 292 ? 4.584 19.671 35.863 1.00 13.26 292 ALA A CA 1
ATOM 2290 C C . ALA A 1 292 ? 4.913 19.085 34.496 1.00 12.82 292 ALA A C 1
ATOM 2291 O O . ALA A 1 292 ? 5.298 19.806 33.575 1.00 12.95 292 ALA A O 1
ATOM 2293 N N . ARG A 1 293 ? 4.750 17.773 34.366 1.00 11.79 293 ARG A N 1
ATOM 2294 C CA . ARG A 1 293 ? 5.030 17.103 33.108 1.00 12.45 293 ARG A CA 1
ATOM 2295 C C . ARG A 1 293 ? 3.787 16.376 32.604 1.00 12.88 293 ARG A C 1
ATOM 2296 O O . ARG A 1 293 ? 2.861 16.092 33.373 1.00 11.29 293 ARG A O 1
ATOM 2304 N N . LYS A 1 294 ? 3.767 16.087 31.308 1.00 13.99 294 LYS A N 1
ATOM 2305 C CA . LYS A 1 294 ? 2.630 15.410 30.699 1.00 13.10 294 LYS A CA 1
ATOM 2306 C C . LYS A 1 294 ? 2.254 14.149 31.461 1.00 11.97 294 LYS A C 1
ATOM 2307 O O . LYS A 1 294 ? 3.118 13.342 31.825 1.00 10.06 294 LYS A O 1
ATOM 2313 N N . GLY A 1 295 ? 0.962 13.986 31.717 1.00 9.90 295 GLY A N 1
ATOM 2314 C CA . GLY A 1 295 ? 0.509 12.797 32.415 1.00 14.21 295 GLY A CA 1
ATOM 2315 C C . GLY A 1 295 ? 0.263 12.929 33.906 1.00 12.39 295 GLY A C 1
ATOM 2316 O O . GLY A 1 295 ? -0.452 12.107 34.477 1.00 12.94 295 GLY A O 1
ATOM 2317 N N . TYR A 1 296 ? 0.853 13.934 34.550 1.00 8.08 296 TYR A N 1
ATOM 2318 C CA . TYR A 1 296 ? 0.625 14.115 35.984 1.00 9.52 296 TYR A CA 1
ATOM 2319 C C . TYR A 1 296 ? -0.871 14.315 36.197 1.00 9.56 296 TYR A C 1
ATOM 2320 O O . TYR A 1 296 ? -1.502 15.116 35.505 1.00 8.46 296 TYR A O 1
ATOM 2329 N N . GLU A 1 297 ? -1.443 13.593 37.154 1.00 9.83 297 GLU A N 1
ATOM 2330 C CA . GLU A 1 297 ? -2.873 13.698 37.411 1.00 10.20 297 GLU A CA 1
ATOM 2331 C C . GLU A 1 297 ? -3.258 15.025 38.058 1.00 9.31 297 GLU A C 1
ATOM 2332 O O . GLU A 1 297 ? -2.544 15.547 38.911 1.00 10.05 297 GLU A O 1
ATOM 2338 N N . VAL A 1 298 ? -4.391 15.565 37.628 1.00 10.30 298 VAL A N 1
ATOM 2339 C CA . VAL A 1 298 ? -4.895 16.826 38.155 1.00 9.96 298 VAL A CA 1
ATOM 2340 C C . VAL A 1 298 ? -6.180 16.526 38.918 1.00 8.53 298 VAL A C 1
ATOM 2341 O O . VAL A 1 298 ? -7.093 15.894 38.388 1.00 11.93 298 VAL A O 1
ATOM 2345 N N . LEU A 1 299 ? -6.231 16.988 40.162 1.00 12.14 299 LEU A N 1
ATOM 2346 C CA . LEU A 1 299 ? -7.365 16.757 41.045 1.00 13.72 299 LEU A CA 1
ATOM 2347 C C . LEU A 1 299 ? -8.053 18.034 41.513 1.00 14.57 299 LEU A C 1
ATOM 2348 O O . LEU A 1 299 ? -7.463 19.109 41.520 1.00 16.58 299 LEU A O 1
ATOM 2353 N N . LYS A 1 300 ? -9.311 17.890 41.918 1.00 18.74 300 LYS A N 1
ATOM 2354 C CA . LYS A 1 300 ? -10.093 19.002 42.440 1.00 18.64 300 LYS A CA 1
ATOM 2355 C C . LYS A 1 300 ? -10.675 18.518 43.769 1.00 17.65 300 LYS A C 1
ATOM 2356 O O . LYS A 1 300 ? -11.558 17.672 43.790 1.00 19.66 300 LYS A O 1
ATOM 2362 N N . ASN A 1 301 ? -10.156 19.048 44.869 1.00 15.75 301 ASN A N 1
ATOM 2363 C CA . ASN A 1 301 ? -10.608 18.659 46.199 1.00 20.59 301 ASN A CA 1
ATOM 2364 C C . ASN A 1 301 ? -10.495 17.155 46.430 1.00 18.27 301 ASN A C 1
ATOM 2365 O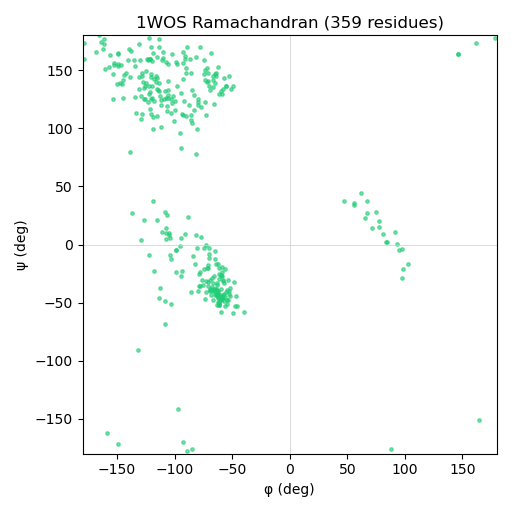 O . ASN A 1 301 ? -11.344 16.570 47.095 1.00 20.38 301 ASN A O 1
ATOM 2370 N N . GLY A 1 302 ? -9.458 16.532 45.875 1.00 19.76 302 GLY A N 1
ATOM 2371 C CA . GLY A 1 302 ? -9.271 15.102 46.068 1.00 21.50 302 GLY A CA 1
ATOM 2372 C C . GLY A 1 302 ? -9.829 14.176 44.999 1.00 21.76 302 GLY A C 1
ATOM 2373 O O . GLY A 1 302 ? -9.627 12.962 45.068 1.00 22.02 302 GLY A O 1
ATOM 2374 N N . GLU A 1 303 ? -10.537 14.725 44.018 1.00 23.89 303 GLU A N 1
ATOM 2375 C CA . GLU A 1 303 ? -11.099 13.903 42.949 1.00 24.60 303 GLU A CA 1
ATOM 2376 C C . GLU A 1 303 ? -10.416 14.236 41.626 1.00 23.19 303 GLU A C 1
ATOM 2377 O O . GLU A 1 303 ? -10.166 15.403 41.336 1.00 22.53 303 GLU A O 1
ATOM 2383 N N . ARG A 1 304 ? -10.119 13.218 40.824 1.00 20.58 304 ARG A N 1
ATOM 2384 C CA . ARG A 1 304 ? -9.452 13.450 39.544 1.00 21.88 304 ARG A CA 1
ATOM 2385 C C . ARG A 1 304 ? -10.348 14.161 38.535 1.00 21.42 304 ARG A C 1
ATOM 2386 O O . ARG A 1 304 ? -11.508 13.788 38.340 1.00 19.91 304 ARG A O 1
ATOM 2394 N N . VAL A 1 305 ? -9.799 15.184 37.890 1.00 19.84 305 VAL A N 1
ATOM 2395 C CA . VAL A 1 305 ? -10.542 15.934 36.890 1.00 17.31 305 VAL A CA 1
ATOM 2396 C C . VAL A 1 305 ? -9.819 15.916 35.547 1.00 16.97 305 VAL A C 1
ATOM 2397 O O . VAL A 1 305 ? -10.371 16.346 34.538 1.00 17.64 305 VAL A O 1
ATOM 2401 N N . GLY A 1 306 ? -8.590 15.407 35.533 1.00 12.91 306 GLY A N 1
ATOM 2402 C CA . GLY A 1 306 ? -7.847 15.350 34.288 1.00 15.39 306 GLY A CA 1
ATOM 2403 C C . GLY A 1 306 ? -6.360 15.110 34.448 1.00 15.52 306 GLY A C 1
ATOM 2404 O O . GLY A 1 306 ? -5.910 14.480 35.409 1.00 12.35 306 GLY A O 1
ATOM 2405 N N . GLU A 1 307 ? -5.583 15.612 33.497 1.00 9.90 307 GLU A N 1
ATOM 2406 C CA . GLU A 1 307 ? -4.146 15.423 33.553 1.00 8.67 307 GLU A CA 1
ATOM 2407 C C . GLU A 1 307 ? -3.392 16.535 32.853 1.00 10.35 307 GLU A C 1
ATOM 2408 O O . GLU A 1 307 ? -3.916 17.179 31.949 1.00 7.32 307 GLU A O 1
ATOM 2414 N N . ILE A 1 308 ? -2.154 16.746 33.282 1.00 10.75 308 ILE A N 1
ATOM 2415 C CA . ILE A 1 308 ? -1.296 17.766 32.694 1.00 11.83 308 ILE A CA 1
ATOM 2416 C C . ILE A 1 308 ? -0.968 17.377 31.259 1.00 11.93 308 ILE A C 1
ATOM 2417 O O . ILE A 1 308 ? -0.830 16.193 30.945 1.00 11.01 308 ILE A O 1
ATOM 2422 N N . THR A 1 309 ? -0.862 18.367 30.377 1.00 11.40 309 THR A N 1
ATOM 2423 C CA . THR A 1 309 ? -0.491 18.079 28.999 1.00 7.86 309 THR A CA 1
ATOM 2424 C C . THR A 1 309 ? 0.883 18.684 28.742 1.00 10.61 309 THR A C 1
ATOM 2425 O O . THR A 1 309 ? 1.754 18.031 28.171 1.00 10.47 309 THR A O 1
ATOM 2429 N N . SER A 1 310 ? 1.068 19.932 29.170 1.00 7.54 310 SER A N 1
ATOM 2430 C CA . SER A 1 310 ? 2.335 20.637 28.992 1.00 10.34 310 SER A CA 1
ATOM 2431 C C . SER A 1 310 ? 2.699 21.435 30.239 1.00 10.45 310 SER A C 1
ATOM 2432 O O . SER A 1 310 ? 1.831 21.996 30.903 1.00 11.70 310 SER A O 1
ATOM 2435 N N . GLY A 1 311 ? 3.991 21.493 30.542 1.00 10.99 311 GLY A N 1
ATOM 2436 C CA . GLY A 1 311 ? 4.441 22.232 31.705 1.00 9.23 311 GLY A CA 1
ATOM 2437 C C . GLY A 1 311 ? 5.802 22.857 31.472 1.00 12.09 311 GLY A C 1
ATOM 2438 O O . GLY A 1 311 ? 6.575 22.385 30.643 1.00 11.77 311 GLY A O 1
ATOM 2439 N N . ASN A 1 312 ? 6.092 23.933 32.193 1.00 11.15 312 ASN A N 1
ATOM 2440 C CA . ASN A 1 312 ? 7.380 24.594 32.064 1.00 11.09 312 ASN A CA 1
ATOM 2441 C C . ASN A 1 312 ? 7.423 25.754 33.032 1.00 11.88 312 ASN A C 1
ATOM 2442 O O . ASN A 1 312 ? 6.424 26.056 33.684 1.00 13.06 312 ASN A O 1
ATOM 2447 N N . PHE A 1 313 ? 8.577 26.397 33.146 1.00 11.07 313 PHE A N 1
ATOM 2448 C CA . PHE A 1 313 ? 8.669 27.537 34.035 1.00 11.95 313 PHE A CA 1
ATOM 2449 C C . PHE A 1 313 ? 8.745 28.800 33.200 1.00 13.01 313 PHE A C 1
ATOM 2450 O O . PHE A 1 313 ? 9.601 28.928 32.323 1.00 11.67 313 PHE A O 1
ATOM 2458 N N . SER A 1 314 ? 7.846 29.733 33.487 1.00 12.13 314 SER A N 1
ATOM 2459 C CA . SER A 1 314 ? 7.795 30.993 32.770 1.00 11.49 314 SER A CA 1
ATOM 2460 C C . SER A 1 314 ? 8.590 32.098 33.448 1.00 10.70 314 SER A C 1
ATOM 2461 O O . SER A 1 314 ? 8.229 32.556 34.531 1.00 10.83 314 SER A O 1
ATOM 2464 N N . PRO A 1 315 ? 9.691 32.537 32.827 1.00 11.56 315 PRO A N 1
ATOM 2465 C CA . PRO A 1 315 ? 10.467 33.610 33.450 1.00 13.28 315 PRO A CA 1
ATOM 2466 C C . PRO A 1 315 ? 9.729 34.943 33.288 1.00 15.07 315 PRO A C 1
ATOM 2467 O O . PRO A 1 315 ? 9.963 35.891 34.037 1.00 16.35 315 PRO A O 1
ATOM 2471 N N . THR A 1 316 ? 8.827 35.006 32.311 1.00 13.65 316 THR A N 1
ATOM 2472 C CA . THR A 1 316 ? 8.065 36.228 32.068 1.00 14.64 316 THR A CA 1
ATOM 2473 C C . THR A 1 316 ? 7.071 36.495 33.198 1.00 14.20 316 THR A C 1
ATOM 2474 O O . THR A 1 316 ? 6.862 37.645 33.602 1.00 14.90 316 THR A O 1
ATOM 2478 N N . LEU A 1 317 ? 6.461 35.433 33.709 1.00 12.90 317 LEU A N 1
ATOM 2479 C CA . LEU A 1 317 ? 5.503 35.573 34.796 1.00 10.71 317 LEU A CA 1
ATOM 2480 C C . LEU A 1 317 ? 6.124 35.147 36.121 1.00 12.52 317 LEU A C 1
ATOM 2481 O O . LEU A 1 317 ? 5.533 35.348 37.186 1.00 12.00 317 LEU A O 1
ATOM 2486 N N . GLY A 1 318 ? 7.318 34.561 36.046 1.00 12.13 318 GLY A N 1
ATOM 2487 C CA . GLY A 1 318 ? 8.011 34.099 37.239 1.00 11.89 318 GLY A CA 1
ATOM 2488 C C . GLY A 1 318 ? 7.207 33.022 37.938 1.00 15.16 318 GLY A C 1
ATOM 2489 O O . GLY A 1 318 ? 7.072 33.022 39.168 1.00 10.92 318 GLY A O 1
ATOM 2490 N N . LYS A 1 319 ? 6.678 32.088 37.153 1.00 11.01 319 LYS A N 1
ATOM 2491 C CA . LYS A 1 319 ? 5.854 31.026 37.707 1.00 10.27 319 LYS A CA 1
ATOM 2492 C C . LYS A 1 319 ? 5.938 29.715 36.942 1.00 9.69 319 LYS A C 1
ATOM 2493 O O . LYS A 1 319 ? 6.235 29.687 35.748 1.00 8.65 319 LYS A O 1
ATOM 2499 N N . SER A 1 320 ? 5.676 28.627 37.656 1.00 10.60 320 SER A N 1
ATOM 2500 C CA . SER A 1 320 ? 5.628 27.308 37.046 1.00 9.52 320 SER A CA 1
ATOM 2501 C C . SER A 1 320 ? 4.233 27.302 36.422 1.00 10.05 320 SER A C 1
ATOM 2502 O O . SER A 1 320 ? 3.246 27.521 37.123 1.00 13.18 320 SER A O 1
ATOM 2505 N N . ILE A 1 321 ? 4.144 27.084 35.112 1.00 7.93 321 ILE A N 1
ATOM 2506 C CA . ILE A 1 321 ? 2.847 27.096 34.443 1.00 8.41 321 ILE A CA 1
ATOM 2507 C C . ILE A 1 321 ? 2.564 25.802 33.694 1.00 8.68 321 ILE A C 1
ATOM 2508 O O . ILE A 1 321 ? 3.483 25.052 33.364 1.00 9.98 321 ILE A O 1
ATOM 2513 N N . ALA A 1 322 ? 1.288 25.541 33.424 1.00 8.55 322 ALA A N 1
ATOM 2514 C CA . ALA A 1 322 ? 0.921 24.326 32.718 1.00 8.22 322 ALA A CA 1
ATOM 2515 C C . ALA A 1 322 ? -0.407 24.409 31.997 1.00 9.52 322 ALA A C 1
ATOM 2516 O O . ALA A 1 322 ? -1.224 25.298 32.248 1.00 11.11 322 ALA A O 1
ATOM 2518 N N . LEU A 1 323 ? -0.593 23.471 31.077 1.00 9.08 323 LEU A N 1
ATOM 2519 C CA . LEU A 1 323 ? -1.826 23.343 30.321 1.00 9.71 323 LEU A CA 1
ATOM 2520 C C . LEU A 1 323 ? -2.312 21.979 30.807 1.00 8.82 323 LEU A C 1
ATOM 2521 O O . LEU A 1 323 ? -1.494 21.093 31.073 1.00 11.71 323 LEU A O 1
ATOM 2526 N N . ALA A 1 324 ? -3.621 21.817 30.966 1.00 9.66 324 ALA A N 1
ATOM 2527 C CA . ALA A 1 324 ? -4.171 20.544 31.429 1.00 9.94 324 ALA A CA 1
ATOM 2528 C C . ALA A 1 324 ? -5.526 20.258 30.798 1.00 8.54 324 ALA A C 1
ATOM 2529 O O . ALA A 1 324 ? -6.363 21.153 30.670 1.00 7.68 324 ALA A O 1
ATOM 2531 N N . LEU A 1 325 ? -5.727 19.003 30.402 1.00 8.73 325 LEU A N 1
ATOM 2532 C CA . LEU A 1 325 ? -6.978 18.574 29.798 1.00 9.41 325 LEU A CA 1
ATOM 2533 C C . LEU A 1 325 ? -7.813 18.051 30.954 1.00 10.51 325 LEU A C 1
ATOM 2534 O O . LEU A 1 325 ? -7.501 17.014 31.545 1.00 10.17 325 LEU A O 1
ATOM 2539 N N . VAL A 1 326 ? -8.875 18.780 31.271 1.00 12.84 326 VAL A N 1
ATOM 2540 C CA . VAL A 1 326 ? -9.726 18.445 32.398 1.00 12.14 326 VAL A CA 1
ATOM 2541 C C . VAL A 1 326 ? -11.215 18.419 32.065 1.00 13.99 326 VAL A C 1
ATOM 2542 O O . VAL A 1 326 ? -11.635 18.807 30.974 1.00 9.44 326 VAL A O 1
ATOM 2546 N N . SER A 1 327 ? -12.013 17.965 33.023 1.00 13.03 327 SER A N 1
ATOM 2547 C CA . SER A 1 327 ? -13.452 17.900 32.834 1.00 13.18 327 SER A CA 1
ATOM 2548 C C . SER A 1 327 ? -14.024 19.302 32.618 1.00 16.72 327 SER A C 1
ATOM 2549 O O . SER A 1 327 ? -13.478 20.295 33.097 1.00 15.01 327 SER A O 1
ATOM 2552 N N . LYS A 1 328 ? -15.137 19.360 31.898 1.00 19.41 328 LYS A N 1
ATOM 2553 C CA . LYS A 1 328 ? -15.826 20.608 31.590 1.00 23.16 328 LYS A CA 1
ATOM 2554 C C . LYS A 1 328 ? -16.246 21.372 32.845 1.00 23.02 328 LYS A C 1
ATOM 2555 O O . LYS A 1 328 ? -16.491 22.578 32.792 1.00 23.60 328 LYS A O 1
ATOM 2561 N N . SER A 1 329 ? -16.316 20.673 33.974 1.00 20.91 329 SER A N 1
ATOM 2562 C CA . SER A 1 329 ? -16.726 21.290 35.234 1.00 21.02 329 SER A CA 1
ATOM 2563 C C . SER A 1 329 ? -15.697 22.248 35.841 1.00 20.43 329 SER A C 1
ATOM 2564 O O . SER A 1 329 ? -16.040 23.093 36.669 1.00 20.75 329 SER A O 1
ATOM 2567 N N . VAL A 1 330 ? -14.437 22.117 35.442 1.00 15.08 330 VAL A N 1
ATOM 2568 C CA . VAL A 1 330 ? -13.393 22.984 35.972 1.00 14.78 330 VAL A CA 1
ATOM 2569 C C . VAL A 1 330 ? -13.559 24.404 35.440 1.00 15.88 330 VAL A C 1
ATOM 2570 O O . VAL A 1 330 ? -13.801 24.603 34.252 1.00 18.68 330 VAL A O 1
ATOM 2574 N N . LYS A 1 331 ? -13.413 25.384 36.325 1.00 17.17 331 LYS A N 1
ATOM 2575 C CA . LYS A 1 331 ? -13.567 26.784 35.949 1.00 18.39 331 LYS A CA 1
ATOM 2576 C C . LYS A 1 331 ? -12.410 27.657 36.421 1.00 16.92 331 LYS A C 1
ATOM 2577 O O . LYS A 1 331 ? -11.683 27.304 37.348 1.00 16.03 331 LYS A O 1
ATOM 2583 N N . ILE A 1 332 ? -12.249 28.806 35.775 1.00 16.94 332 ILE A N 1
ATOM 2584 C CA . ILE A 1 332 ? -11.198 29.748 36.133 1.00 15.43 332 ILE A CA 1
ATOM 2585 C C . ILE A 1 332 ? -11.360 30.139 37.603 1.00 17.81 332 ILE A C 1
ATOM 2586 O O . ILE A 1 332 ? -12.465 30.426 38.062 1.00 16.27 332 ILE A O 1
ATOM 2591 N N . GLY A 1 333 ? -10.258 30.123 38.344 1.00 15.83 333 GLY A N 1
ATOM 2592 C CA . GLY A 1 333 ? -10.310 30.472 39.752 1.00 17.07 333 GLY A CA 1
ATOM 2593 C C . GLY A 1 333 ? -10.267 29.248 40.651 1.00 17.71 333 GLY A C 1
ATOM 2594 O O . GLY A 1 333 ? -9.985 29.359 41.844 1.00 20.02 333 GLY A O 1
ATOM 2595 N N . ASP A 1 334 ? -10.542 28.075 40.087 1.00 17.88 334 ASP A N 1
ATOM 2596 C CA . ASP A 1 334 ? -10.520 26.847 40.877 1.00 18.85 334 ASP A CA 1
ATOM 2597 C C . ASP A 1 334 ? -9.127 26.534 41.399 1.00 20.68 334 ASP A C 1
ATOM 2598 O O . ASP A 1 334 ? -8.121 26.826 40.747 1.00 15.96 334 ASP A O 1
ATOM 2603 N N . GLN A 1 335 ? -9.083 25.941 42.588 1.00 19.18 335 GLN A N 1
ATOM 2604 C CA . GLN A 1 335 ? -7.834 25.533 43.211 1.00 20.96 335 GLN A CA 1
ATOM 2605 C C . GLN A 1 335 ? -7.719 24.040 42.937 1.00 21.53 335 GLN A C 1
ATOM 2606 O O . GLN A 1 335 ? -8.542 23.256 43.407 1.00 21.78 335 GLN A O 1
ATOM 2612 N N . LEU A 1 336 ? -6.710 23.645 42.172 1.00 17.64 336 LEU A N 1
ATOM 2613 C CA . LEU A 1 336 ? -6.536 22.236 41.853 1.00 16.38 336 LEU A CA 1
ATOM 2614 C C . LEU A 1 336 ? -5.270 21.678 42.480 1.00 15.61 336 LEU A C 1
ATOM 2615 O O . LEU A 1 336 ? -4.505 22.399 43.124 1.00 15.87 336 LEU A O 1
ATOM 2620 N N . GLY A 1 337 ? -5.067 20.379 42.297 1.00 12.80 337 GLY A N 1
ATOM 2621 C CA . GLY A 1 337 ? -3.882 19.733 42.821 1.00 14.17 337 GLY A CA 1
ATOM 2622 C C . GLY A 1 337 ? -3.254 18.901 41.719 1.00 12.08 337 GLY A C 1
ATOM 2623 O O . GLY A 1 337 ? -3.956 18.189 40.999 1.00 14.16 337 GLY A O 1
ATOM 2624 N N . VAL A 1 338 ? -1.939 19.007 41.568 1.00 10.26 338 VAL A N 1
ATOM 2625 C CA . VAL A 1 338 ? -1.233 18.241 40.551 1.00 8.21 338 VAL A CA 1
ATOM 2626 C C . VAL A 1 338 ? -0.403 17.183 41.260 1.00 7.39 338 VAL A C 1
ATOM 2627 O O . VAL A 1 338 ? 0.396 17.500 42.140 1.00 11.38 338 VAL A O 1
ATOM 2631 N N . VAL A 1 339 ? -0.604 15.926 40.882 1.00 10.01 339 VAL A N 1
ATOM 2632 C CA . VAL A 1 339 ? 0.118 14.828 41.511 1.00 11.99 339 VAL A CA 1
ATOM 2633 C C . VAL A 1 339 ? 1.469 14.603 40.861 1.00 11.05 339 VAL A C 1
ATOM 2634 O O . VAL A 1 339 ? 1.554 14.182 39.705 1.00 14.33 339 VAL A O 1
ATOM 2638 N N . PHE A 1 340 ? 2.524 14.900 41.610 1.00 10.57 340 PHE A N 1
ATOM 2639 C CA . PHE A 1 340 ? 3.881 14.713 41.126 1.00 8.92 340 PHE A CA 1
ATOM 2640 C C . PHE A 1 340 ? 4.330 13.318 41.519 1.00 10.93 340 PHE A C 1
ATOM 2641 O O . PHE A 1 340 ? 3.729 12.696 42.389 1.00 10.25 340 PHE A O 1
ATOM 2649 N N . PRO A 1 341 ? 5.385 12.802 40.874 1.00 13.08 341 PRO A N 1
ATOM 2650 C CA . PRO A 1 341 ? 5.870 11.458 41.207 1.00 12.15 341 PRO A CA 1
ATOM 2651 C C . PRO A 1 341 ? 6.062 11.275 42.709 1.00 14.15 341 PRO A C 1
ATOM 2652 O O . PRO A 1 341 ? 6.597 12.146 43.391 1.00 13.14 341 PRO A O 1
ATOM 2656 N N . GLY A 1 342 ? 5.619 10.135 43.226 1.00 14.56 342 GLY A N 1
ATOM 2657 C CA . GLY A 1 342 ? 5.746 9.893 44.649 1.00 12.55 342 GLY A CA 1
ATOM 2658 C C . GLY A 1 342 ? 4.506 10.374 45.375 1.00 13.48 342 GLY A C 1
ATOM 2659 O O . GLY A 1 342 ? 4.488 10.468 46.609 1.00 12.56 342 GLY A O 1
ATOM 2660 N N . GLY A 1 343 ? 3.473 10.700 44.600 1.00 12.77 343 GLY A N 1
ATOM 2661 C CA . GLY A 1 343 ? 2.209 11.145 45.167 1.00 13.78 343 GLY A CA 1
ATOM 2662 C C . GLY A 1 343 ? 2.144 12.518 45.814 1.00 14.67 343 GLY A C 1
ATOM 2663 O O . GLY A 1 343 ? 1.177 12.820 46.511 1.00 16.29 343 GLY A O 1
ATOM 2664 N N . LYS A 1 344 ? 3.148 13.356 45.585 1.00 15.18 344 LYS A N 1
ATOM 2665 C CA . LYS A 1 344 ? 3.170 14.688 46.179 1.00 19.28 344 LYS A CA 1
ATOM 2666 C C . LYS A 1 344 ? 2.283 15.674 45.422 1.00 18.73 344 LYS A C 1
ATOM 2667 O O . LYS A 1 344 ? 2.485 15.927 44.234 1.00 16.08 344 LYS A O 1
ATOM 2673 N N . LEU A 1 345 ? 1.298 16.227 46.122 1.00 18.32 345 LEU A N 1
ATOM 2674 C CA . LEU A 1 345 ? 0.370 17.180 45.526 1.00 18.47 345 LEU A CA 1
ATOM 2675 C C . LEU A 1 345 ? 0.910 18.605 45.533 1.00 19.26 345 LEU A C 1
ATOM 2676 O O . LEU A 1 345 ? 1.420 19.087 46.546 1.00 20.41 345 LEU A O 1
ATOM 2681 N N . VAL A 1 346 ? 0.797 19.271 44.391 1.00 16.65 346 VAL A N 1
ATOM 2682 C CA . VAL A 1 346 ? 1.249 20.648 44.254 1.00 15.98 346 VAL A CA 1
ATOM 2683 C C . VAL A 1 346 ? 0.034 21.474 43.865 1.00 15.05 346 VAL A C 1
ATOM 2684 O O . VAL A 1 346 ? -0.638 21.170 42.882 1.00 14.39 346 VAL A O 1
ATOM 2688 N N . GLU A 1 347 ? -0.251 22.514 44.641 1.00 17.02 347 GLU A N 1
ATOM 2689 C CA . GLU A 1 347 ? -1.403 23.365 44.367 1.00 15.98 347 GLU A CA 1
ATOM 2690 C C . GLU A 1 347 ? -1.267 24.090 43.038 1.00 14.26 347 GLU A C 1
ATOM 2691 O O . GLU A 1 347 ? -0.174 24.481 42.637 1.00 15.44 347 GLU A O 1
ATOM 2697 N N . ALA A 1 348 ? -2.393 24.266 42.363 1.00 12.77 348 ALA A N 1
ATOM 2698 C CA . ALA A 1 348 ? -2.415 24.957 41.085 1.00 17.12 348 ALA A CA 1
ATOM 2699 C C . ALA A 1 348 ? -3.700 25.757 41.003 1.00 17.26 348 ALA A C 1
ATOM 2700 O O . ALA A 1 348 ? -4.741 25.338 41.518 1.00 16.38 348 ALA A O 1
ATOM 2702 N N . LEU A 1 349 ? -3.619 26.909 40.349 1.00 14.31 349 LEU A N 1
ATOM 2703 C CA . LEU A 1 349 ? -4.767 27.782 40.187 1.00 15.93 349 LEU A CA 1
ATOM 2704 C C . LEU A 1 349 ? -5.123 27.873 38.712 1.00 14.38 349 LEU A C 1
ATOM 2705 O O . LEU A 1 349 ? -4.243 28.050 37.873 1.00 13.11 349 LEU A O 1
ATOM 2710 N N . VAL A 1 350 ? -6.407 27.747 38.397 1.00 12.82 350 VAL A N 1
ATOM 2711 C CA . VAL A 1 350 ? -6.846 27.855 37.012 1.00 13.77 350 VAL A CA 1
ATOM 2712 C C . VAL A 1 350 ? -6.926 29.342 36.666 1.00 12.75 350 VAL A C 1
ATOM 2713 O O . VAL A 1 350 ? -7.588 30.111 37.366 1.00 16.13 350 VAL A O 1
ATOM 2717 N N . VAL A 1 351 ? -6.245 29.751 35.598 1.00 12.69 351 VAL A N 1
ATOM 2718 C CA . VAL A 1 351 ? -6.263 31.153 35.194 1.00 8.52 351 VAL A CA 1
ATOM 2719 C C . VAL A 1 351 ? -6.795 31.327 33.779 1.00 10.73 351 VAL A C 1
ATOM 2720 O O . VAL A 1 351 ? -6.821 30.385 32.990 1.00 10.24 351 VAL A O 1
ATOM 2724 N N . LYS A 1 352 ? -7.241 32.540 33.472 1.00 9.36 352 LYS A N 1
ATOM 2725 C CA . LYS A 1 352 ? -7.772 32.851 32.153 1.00 11.54 352 LYS A CA 1
ATOM 2726 C C . LYS A 1 352 ? -6.666 32.736 31.107 1.00 13.51 352 LYS A C 1
ATOM 2727 O O . LYS A 1 352 ? -5.535 33.155 31.345 1.00 11.28 352 LYS A O 1
ATOM 2733 N N . LYS A 1 353 ? -6.993 32.169 29.952 1.00 10.66 353 LYS A N 1
ATOM 2734 C CA . LYS A 1 353 ? -6.012 32.015 28.885 1.00 11.22 353 LYS A CA 1
ATOM 2735 C C . LYS A 1 353 ? -6.050 33.245 27.983 1.00 11.76 353 LYS A C 1
ATOM 2736 O O . LYS A 1 353 ? -7.106 33.857 27.807 1.00 10.73 353 LYS A O 1
ATOM 2742 N N . PRO A 1 354 ? -4.897 33.635 27.413 1.00 11.42 354 PRO A N 1
ATOM 2743 C CA . PRO A 1 354 ? -3.578 33.006 27.563 1.00 9.87 354 PRO A CA 1
ATOM 2744 C C . PRO A 1 354 ? -2.829 33.611 28.748 1.00 10.28 354 PRO A C 1
ATOM 2745 O O . PRO A 1 354 ? -3.266 34.615 29.304 1.00 9.10 354 PRO A O 1
ATOM 2749 N N . PHE A 1 355 ? -1.707 33.004 29.130 1.00 11.59 355 PHE A N 1
ATOM 2750 C CA . PHE A 1 355 ? -0.910 33.521 30.241 1.00 10.50 355 PHE A CA 1
ATOM 2751 C C . PHE A 1 355 ? -0.332 34.881 29.882 1.00 12.70 355 PHE A C 1
ATOM 2752 O O . PHE A 1 355 ? -0.274 35.787 30.713 1.00 11.00 355 PHE A O 1
ATOM 2760 N N . TYR A 1 356 ? 0.105 35.008 28.633 1.00 10.76 356 TYR A N 1
ATOM 2761 C CA . TYR A 1 356 ? 0.749 36.232 28.174 1.00 11.54 356 TYR A CA 1
ATOM 2762 C C . TYR A 1 356 ? 0.478 36.550 26.708 1.00 12.90 356 TYR A C 1
ATOM 2763 O O . TYR A 1 356 ? 0.490 35.659 25.856 1.00 12.71 356 TYR A O 1
ATOM 2772 N N . ARG A 1 357 ? 0.238 37.831 26.432 1.00 13.29 357 ARG A N 1
ATOM 2773 C CA . ARG A 1 357 ? 0.001 38.322 25.075 1.00 17.25 357 ARG A CA 1
ATOM 2774 C C . ARG A 1 357 ? 1.079 39.364 24.830 1.00 15.77 357 ARG A C 1
ATOM 2775 O O . ARG A 1 357 ? 1.119 40.388 25.515 1.00 14.54 357 ARG A O 1
ATOM 2783 N N . GLY A 1 358 ? 1.950 39.108 23.862 1.00 12.85 358 GLY A N 1
ATOM 2784 C CA . GLY A 1 358 ? 3.013 40.049 23.567 1.00 14.24 358 GLY A CA 1
ATOM 2785 C C . GLY A 1 358 ? 2.703 40.977 22.408 1.00 14.15 358 GLY A C 1
ATOM 2786 O O . GLY A 1 358 ? 1.569 41.430 22.240 1.00 13.71 358 GLY A O 1
ATOM 2787 N N . SER A 1 359 ? 3.718 41.251 21.598 1.00 14.83 359 SER A N 1
ATOM 2788 C CA . SER A 1 359 ? 3.563 42.142 20.459 1.00 14.86 359 SER A CA 1
ATOM 2789 C C . SER A 1 359 ? 2.951 41.507 19.204 1.00 15.36 359 SER A C 1
ATOM 2790 O O . SER A 1 359 ? 2.931 42.144 18.154 1.00 14.90 359 SER A O 1
ATOM 2793 N N . VAL A 1 360 ? 2.457 40.271 19.289 1.00 16.57 360 VAL A N 1
ATOM 2794 C CA . VAL A 1 360 ? 1.856 39.641 18.104 1.00 15.34 360 VAL A CA 1
ATOM 2795 C C . VAL A 1 360 ? 0.711 40.480 17.553 1.00 20.12 360 VAL A C 1
ATOM 2796 O O . VAL A 1 360 ? -0.053 41.074 18.313 1.00 15.82 360 VAL A O 1
ATOM 2800 N N . ARG A 1 361 ? 0.583 40.514 16.231 1.00 17.45 361 ARG A N 1
ATOM 2801 C CA . ARG A 1 361 ? -0.497 41.263 15.609 1.00 19.80 361 ARG A CA 1
ATOM 2802 C C . ARG A 1 361 ? -1.714 40.352 15.464 1.00 22.44 361 ARG A C 1
ATOM 2803 O O . ARG A 1 361 ? -2.760 40.820 14.968 1.00 22.95 361 ARG A O 1
#